Protein AF-A0A6J7ZYB9-F1 (afdb_monomer_lite)

Sequence (281 aa):
MIRFAPNVYISSYLNTTTRLTHDVLNRMKTILEGGYQRELSYVHNDGSFSAFENNDKSGTTWLTAFVIISFSQAASFTYIDIKVITKAVQWIIKQQKTSGAFNEPGIVLHKEMQGGSLSSKRSLTAFVLIALLEARDNKQVSTEVAVYFNVNNDLRQPAFALTTTVLNDSTKGFRLRVCFRLINTMYISWLRGGQSTMGILEISLPSGMEADLESIDTTNTGGQYKKVEKAFRNEAVTFYQSKALANATIIEVCGPNNCEEVKVKTVILKYEKRKWFLNYL

Organism: Mytilus coruscus (NCBI:txid42192)

Foldseek 3Di:
DVQAQVLLVVCVVCVVVVNDDPVNLVVSQVSNVVVQVVQVVQAEPQLAGDPPYVVWVDHFLLVLLVCLLRLLSCLQRYADDVVSNVSSLVVQVVQQDPVRFGDTPTDDDPLVVCVQCSVDSVSSSVSSVVSVVSNVVSLAWEKEKEKEFDDPDDDPDDQKDKDWDFDDQDLWFTKIKIDIGGDPCVPCVVLVVQAFRFMKIKIFAGHQKAWDPVPKPCVPVPQQFPDWDQDDVRRMIITTGGGHDPDMIIITMGGNPGGGGYHHDDYHYDYDYDDDPPPDD

Secondary structure (DSSP, 8-state):
-TTTHHHHHHHHHHHHTT---HHHHHHHHHHHHHHHHHHGGGB-TTS-B-TTGGGSSS--HHHHHHHHHHHHHHTTTS---HHHHHHHHHHHHHTB-TTSPBP--S--S-GGGGGGGGG-HHHHHHHHHHHHHHHHHTTB--EEEEEEE--SS--SS-SEEEEEEEEEEETTEEEEEEEEEE--TTT-GGGTTT-----EEEEEPPTT-EEESTT---GGGTT-EEEEEEETTTTEEEEEESS---S-EEEEEE-TTS----B---EEEEEEEPPP-----

Radius of gyration: 22.94 Å; chains: 1; bounding box: 60×41×72 Å

pLDDT: mean 72.11, std 18.36, range [31.09, 96.44]

Structure (mmCIF, N/CA/C/O backbone):
data_AF-A0A6J7ZYB9-F1
#
_entry.id   AF-A0A6J7ZYB9-F1
#
loop_
_atom_site.group_PDB
_atom_site.id
_atom_site.type_symbol
_atom_site.label_atom_id
_atom_site.label_alt_id
_atom_site.label_comp_id
_atom_site.label_asym_id
_atom_site.label_entity_id
_atom_site.label_seq_id
_atom_site.pdbx_PDB_ins_code
_atom_site.Cartn_x
_atom_site.Cartn_y
_atom_site.Cartn_z
_atom_site.occupancy
_atom_site.B_iso_or_equiv
_atom_site.auth_seq_id
_atom_site.auth_comp_id
_atom_site.auth_asym_id
_atom_site.auth_atom_id
_atom_site.pdbx_PDB_model_num
ATOM 1 N N . MET A 1 1 ? 6.753 -11.691 -3.640 1.00 89.25 1 MET A N 1
ATOM 2 C CA . MET A 1 1 ? 5.347 -11.521 -4.072 1.00 89.25 1 MET A CA 1
ATOM 3 C C . MET A 1 1 ? 4.430 -12.748 -3.950 1.00 89.25 1 MET A C 1
ATOM 5 O O . MET A 1 1 ? 3.275 -12.564 -3.578 1.00 89.25 1 MET A O 1
ATOM 9 N N . ILE A 1 2 ? 4.879 -13.987 -4.229 1.00 88.88 2 ILE A N 1
ATOM 10 C CA . ILE A 1 2 ? 4.021 -15.208 -4.240 1.00 88.88 2 ILE A CA 1
ATOM 11 C C . ILE A 1 2 ? 3.223 -15.412 -2.942 1.00 88.88 2 ILE A C 1
ATOM 13 O O . ILE A 1 2 ? 2.102 -15.902 -2.977 1.00 88.88 2 ILE A O 1
ATOM 17 N N . ARG A 1 3 ? 3.787 -15.038 -1.790 1.00 89.56 3 ARG A N 1
ATOM 18 C CA . ARG A 1 3 ? 3.122 -15.165 -0.483 1.00 89.56 3 ARG A CA 1
ATOM 19 C C . ARG A 1 3 ? 2.434 -13.883 -0.014 1.00 89.56 3 ARG A C 1
ATOM 21 O O . ARG A 1 3 ? 1.725 -13.922 0.979 1.00 89.56 3 ARG A O 1
ATOM 28 N N . PHE A 1 4 ? 2.653 -12.760 -0.689 1.00 94.62 4 PHE A N 1
ATOM 29 C CA . PHE A 1 4 ? 2.081 -11.474 -0.300 1.00 94.62 4 PHE A CA 1
ATOM 30 C C . PHE A 1 4 ? 0.774 -11.219 -1.052 1.00 94.62 4 PHE A C 1
ATOM 32 O O . PHE A 1 4 ? -0.289 -11.165 -0.439 1.00 94.62 4 PHE A O 1
ATOM 39 N N . ALA A 1 5 ? 0.833 -11.163 -2.386 1.00 94.94 5 ALA A N 1
ATOM 40 C CA . ALA A 1 5 ? -0.305 -10.770 -3.213 1.00 94.94 5 ALA A CA 1
ATOM 41 C C . ALA A 1 5 ? -1.549 -11.660 -3.013 1.00 94.94 5 ALA A C 1
ATOM 43 O O . ALA A 1 5 ? -2.624 -11.101 -2.801 1.00 94.94 5 ALA A O 1
ATOM 44 N N . PRO A 1 6 ? -1.462 -13.009 -2.972 1.00 95.50 6 PRO A N 1
ATOM 45 C CA . PRO A 1 6 ? -2.649 -13.834 -2.736 1.00 95.50 6 PRO A CA 1
ATOM 46 C C . PRO A 1 6 ? -3.347 -13.531 -1.408 1.00 95.50 6 PRO A C 1
ATOM 48 O O . PRO A 1 6 ? -4.572 -13.531 -1.358 1.00 95.50 6 PRO A O 1
ATOM 51 N N . ASN A 1 7 ? -2.593 -13.215 -0.350 1.00 95.38 7 ASN A N 1
ATOM 52 C CA . ASN A 1 7 ? -3.177 -12.865 0.944 1.00 95.38 7 ASN A CA 1
ATOM 53 C C . ASN A 1 7 ? -3.940 -11.534 0.886 1.00 95.38 7 ASN A C 1
ATOM 55 O O . ASN A 1 7 ? -4.990 -11.419 1.509 1.00 95.38 7 ASN A O 1
ATOM 59 N N . VAL A 1 8 ? -3.483 -10.561 0.091 1.00 94.06 8 VAL A N 1
ATOM 60 C CA . VAL A 1 8 ? -4.225 -9.310 -0.152 1.00 94.06 8 VAL A CA 1
ATOM 61 C C . VAL A 1 8 ? -5.570 -9.604 -0.822 1.00 94.06 8 VAL A C 1
ATOM 63 O O . VAL A 1 8 ? -6.615 -9.168 -0.338 1.00 94.06 8 VAL A O 1
ATOM 66 N N . TYR A 1 9 ? -5.569 -10.404 -1.891 1.00 93.81 9 TYR A N 1
ATOM 67 C CA . TYR A 1 9 ? -6.797 -10.750 -2.613 1.00 93.81 9 TYR A CA 1
ATOM 68 C C . TYR A 1 9 ? -7.756 -11.608 -1.778 1.00 93.81 9 TYR A C 1
ATOM 70 O O . TYR A 1 9 ? -8.967 -11.407 -1.848 1.00 93.81 9 TYR A O 1
ATOM 78 N N . ILE A 1 10 ? -7.240 -12.516 -0.942 1.00 94.62 10 ILE A N 1
ATOM 79 C CA . ILE A 1 10 ? -8.056 -13.280 0.013 1.00 94.62 10 ILE A CA 1
ATOM 80 C C . ILE A 1 10 ? -8.714 -12.336 1.025 1.00 94.62 10 ILE A C 1
ATOM 82 O O . ILE A 1 10 ? -9.916 -12.458 1.261 1.00 94.62 10 ILE A O 1
ATOM 86 N N . SER A 1 11 ? -7.974 -11.371 1.584 1.00 90.62 11 SER A N 1
ATOM 87 C CA . SER A 1 11 ? -8.549 -10.352 2.477 1.00 90.62 11 SER A CA 1
ATOM 88 C C . SER A 1 11 ? -9.658 -9.561 1.787 1.00 90.62 11 SER A C 1
ATOM 90 O O . SER A 1 11 ? -10.736 -9.402 2.355 1.00 90.62 11 SER A O 1
ATOM 92 N N . SER A 1 12 ? -9.436 -9.135 0.541 1.00 89.88 12 SER A N 1
ATOM 93 C CA . SER A 1 12 ? -10.441 -8.423 -0.258 1.00 89.88 12 SER A CA 1
ATOM 94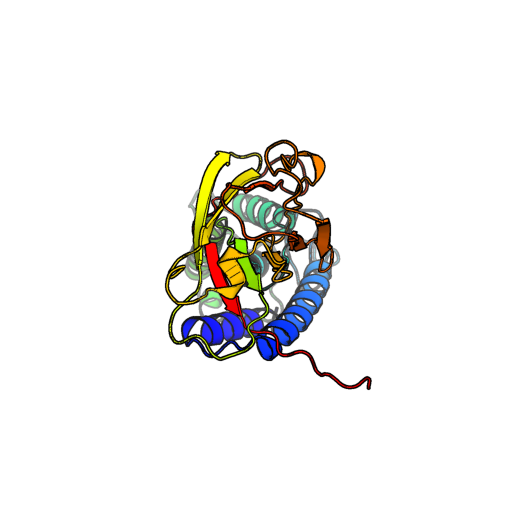 C C . SER A 1 12 ? -11.693 -9.264 -0.516 1.00 89.88 12 SER A C 1
ATOM 96 O O . SER A 1 12 ? -12.816 -8.807 -0.294 1.00 89.88 12 SER A O 1
ATOM 98 N N . TYR A 1 13 ? -11.526 -10.535 -0.883 1.00 94.00 13 TYR A N 1
ATOM 99 C CA . TYR A 1 13 ? -12.640 -11.461 -1.076 1.00 94.00 13 TYR A CA 1
ATOM 100 C C . TYR A 1 13 ? -13.444 -11.693 0.214 1.00 94.00 13 TYR A C 1
ATOM 102 O O . TYR A 1 13 ? -14.674 -11.642 0.212 1.00 94.00 13 TYR A O 1
ATOM 110 N N . LEU A 1 14 ? -12.773 -11.914 1.347 1.00 91.50 14 LEU A N 1
ATOM 111 C CA . LEU A 1 14 ? -13.452 -12.093 2.633 1.00 91.50 14 LEU A CA 1
ATOM 112 C C . LEU A 1 14 ? -14.173 -10.819 3.079 1.00 91.50 14 LEU A C 1
ATOM 114 O O . LEU A 1 14 ? -15.267 -10.903 3.638 1.00 91.50 14 LEU A O 1
ATOM 118 N N . ASN A 1 15 ? -13.587 -9.651 2.812 1.00 86.25 15 ASN A N 1
ATOM 119 C CA . ASN A 1 15 ? -14.198 -8.366 3.127 1.00 86.25 15 ASN A CA 1
ATOM 120 C C . ASN A 1 15 ? -15.474 -8.143 2.301 1.00 86.25 15 ASN A C 1
ATOM 122 O O . ASN A 1 15 ? -16.546 -7.910 2.851 1.00 86.25 15 ASN A O 1
ATOM 126 N N . THR A 1 16 ? -15.377 -8.303 0.979 1.00 86.25 16 THR A N 1
ATOM 127 C CA . THR A 1 16 ? -16.501 -8.114 0.042 1.00 86.25 16 THR A CA 1
ATOM 128 C C . THR A 1 16 ? -17.635 -9.112 0.262 1.00 86.25 16 THR A C 1
ATOM 130 O O . THR A 1 16 ? -18.801 -8.761 0.115 1.00 86.25 16 THR A O 1
ATOM 133 N N . THR A 1 17 ? -17.320 -10.340 0.680 1.00 90.44 17 THR A N 1
ATOM 134 C CA . THR A 1 17 ? -18.325 -11.356 1.029 1.00 90.44 17 THR A CA 1
ATOM 135 C C . THR A 1 17 ? -18.843 -11.244 2.464 1.00 90.44 17 THR A C 1
ATOM 137 O O . THR A 1 17 ? -19.618 -12.099 2.891 1.00 90.44 17 THR A O 1
ATOM 140 N N . THR A 1 18 ? -18.458 -10.208 3.222 1.00 85.31 18 THR A N 1
ATOM 141 C CA . THR A 1 18 ? -18.847 -9.980 4.631 1.00 85.31 18 THR A CA 1
ATOM 142 C C . THR A 1 18 ? -18.467 -11.123 5.585 1.00 85.31 18 THR A C 1
ATOM 144 O O . THR A 1 18 ? -19.088 -11.327 6.624 1.00 85.31 18 THR A O 1
ATOM 147 N N . ARG A 1 19 ? -17.422 -11.886 5.242 1.00 85.50 19 ARG A N 1
ATOM 148 C CA . ARG A 1 19 ? -16.903 -13.026 6.025 1.00 85.50 19 ARG A CA 1
ATOM 149 C C . ARG A 1 19 ? -15.617 -12.701 6.786 1.00 85.50 19 ARG A C 1
ATOM 151 O O . ARG A 1 19 ? -15.058 -13.565 7.458 1.00 85.50 19 ARG A O 1
ATOM 158 N N . LEU A 1 20 ? -15.130 -11.468 6.679 1.00 84.44 20 LEU A N 1
ATOM 159 C CA . LEU A 1 20 ? -13.925 -11.006 7.355 1.00 84.44 20 LEU A CA 1
ATOM 160 C C . LEU A 1 20 ? -14.206 -10.705 8.835 1.00 84.44 20 LEU A C 1
ATOM 162 O O . LEU A 1 20 ? -14.539 -9.587 9.213 1.00 84.44 20 LEU A O 1
ATOM 166 N N . THR A 1 21 ? -14.077 -11.728 9.679 1.00 82.88 21 THR A N 1
ATOM 167 C CA . THR A 1 21 ? -14.152 -11.577 11.144 1.00 82.88 21 THR A CA 1
ATOM 168 C C . THR A 1 21 ? -12.928 -10.843 11.704 1.00 82.88 21 THR A C 1
ATOM 170 O O . THR A 1 21 ? -11.856 -10.877 11.094 1.00 82.88 21 THR A O 1
ATOM 173 N N . HIS A 1 22 ? -13.055 -10.255 12.896 1.00 80.25 22 HIS A N 1
ATOM 174 C CA . HIS A 1 22 ? -11.971 -9.514 13.551 1.00 80.25 22 HIS A CA 1
ATOM 175 C C . HIS A 1 22 ? -10.710 -10.368 13.787 1.00 80.25 22 HIS A C 1
ATOM 177 O O . HIS A 1 22 ? -9.596 -9.906 13.532 1.00 80.25 22 HIS A O 1
ATOM 183 N N . ASP A 1 23 ? -10.861 -11.620 14.224 1.00 83.56 23 ASP A N 1
ATOM 184 C CA . ASP A 1 23 ? -9.721 -12.512 14.482 1.00 83.56 23 ASP A CA 1
ATOM 185 C C . ASP A 1 23 ? -8.955 -12.842 13.196 1.00 83.56 23 ASP A C 1
ATOM 187 O O . ASP A 1 23 ? -7.722 -12.811 13.157 1.00 83.56 23 ASP A O 1
ATOM 191 N N . VAL A 1 24 ? -9.693 -13.103 12.112 1.00 86.06 24 VAL A N 1
ATOM 192 C CA . VAL A 1 24 ? -9.105 -13.340 10.788 1.00 86.06 24 VAL A CA 1
ATOM 193 C C . VAL A 1 24 ? -8.412 -12.080 10.281 1.00 86.06 24 VAL A C 1
ATOM 195 O O . VAL A 1 24 ? -7.282 -12.177 9.813 1.00 86.06 24 VAL A O 1
ATOM 198 N N . LEU A 1 25 ? -9.025 -10.901 10.423 1.00 81.56 25 LEU A N 1
ATOM 199 C CA . LEU A 1 25 ? -8.409 -9.633 10.029 1.00 81.56 25 LEU A CA 1
ATOM 200 C C . LEU A 1 25 ? -7.094 -9.384 10.776 1.00 81.56 25 LEU A C 1
ATOM 202 O O . LEU A 1 25 ? -6.093 -9.068 10.140 1.00 81.56 25 LEU A O 1
ATOM 206 N N . ASN A 1 26 ? -7.060 -9.583 12.095 1.00 81.94 26 ASN A N 1
ATOM 207 C CA . ASN A 1 26 ? -5.838 -9.419 12.888 1.00 81.94 26 ASN A CA 1
ATOM 208 C C . ASN A 1 26 ? -4.728 -10.371 12.432 1.00 81.94 26 ASN A C 1
ATOM 210 O O . ASN A 1 26 ? -3.579 -9.962 12.271 1.00 81.94 26 ASN A O 1
ATOM 214 N N . ARG A 1 27 ? -5.068 -11.635 12.163 1.00 89.06 27 ARG A N 1
ATOM 215 C CA . ARG A 1 27 ? -4.101 -12.606 11.642 1.00 89.06 27 ARG A CA 1
ATOM 216 C C . ARG A 1 27 ? -3.600 -12.220 10.249 1.00 89.06 27 ARG A C 1
ATOM 218 O O . ARG A 1 27 ? -2.403 -12.330 9.983 1.00 89.06 27 ARG A O 1
ATOM 225 N N . MET A 1 28 ? -4.495 -11.764 9.371 1.00 88.00 28 MET A N 1
ATOM 226 C CA . MET A 1 28 ? -4.134 -11.303 8.028 1.00 88.00 28 MET A CA 1
ATOM 227 C C . MET A 1 28 ? -3.235 -10.069 8.092 1.00 88.00 28 MET A C 1
ATOM 229 O O . MET A 1 28 ? -2.247 -10.032 7.367 1.00 88.00 28 MET A O 1
ATOM 233 N N . LYS A 1 29 ? -3.498 -9.121 9.001 1.00 86.38 29 LYS A N 1
ATOM 234 C CA . LYS A 1 29 ? -2.620 -7.969 9.261 1.00 86.38 29 LYS A CA 1
ATOM 235 C C . LYS A 1 29 ? -1.195 -8.410 9.566 1.00 86.38 29 LYS A C 1
ATOM 237 O O . LYS A 1 29 ? -0.284 -8.019 8.852 1.00 86.38 29 LYS A O 1
ATOM 242 N N . THR A 1 30 ? -0.995 -9.310 10.530 1.00 88.69 30 THR A N 1
ATOM 243 C CA . THR A 1 30 ? 0.353 -9.799 10.875 1.00 88.69 30 THR A CA 1
ATOM 244 C C . THR A 1 30 ? 1.065 -10.467 9.692 1.00 88.69 30 THR A C 1
ATOM 246 O O . THR A 1 30 ? 2.263 -10.266 9.488 1.00 88.69 30 THR A O 1
ATOM 249 N N . ILE A 1 31 ? 0.340 -11.253 8.888 1.00 93.38 31 ILE A N 1
ATOM 250 C CA . ILE A 1 31 ? 0.899 -11.903 7.692 1.00 93.38 31 ILE A CA 1
ATOM 251 C C . ILE A 1 31 ? 1.289 -10.863 6.636 1.00 93.38 31 ILE A C 1
ATOM 253 O O . ILE A 1 31 ? 2.364 -10.964 6.041 1.00 93.38 31 ILE A O 1
ATOM 257 N N . LEU A 1 32 ? 0.425 -9.875 6.399 1.00 92.88 32 LEU A N 1
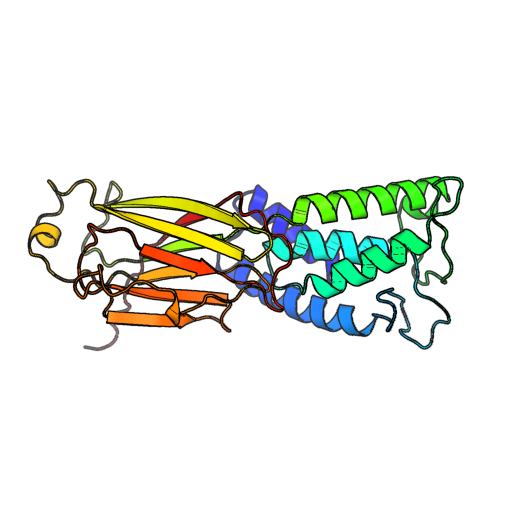ATOM 258 C CA . LEU A 1 32 ? 0.653 -8.818 5.422 1.00 92.88 32 LEU A CA 1
ATOM 259 C C . LEU A 1 32 ? 1.783 -7.880 5.858 1.00 92.88 32 LEU A C 1
ATOM 261 O O . LEU A 1 32 ? 2.629 -7.574 5.028 1.00 92.88 32 LEU A O 1
ATOM 265 N N . GLU A 1 33 ? 1.874 -7.505 7.135 1.00 90.12 33 GLU A N 1
ATOM 266 C CA . GLU A 1 33 ? 2.993 -6.728 7.688 1.00 90.12 33 GLU A CA 1
ATOM 267 C C . GLU A 1 33 ? 4.333 -7.438 7.456 1.00 90.12 33 GLU A C 1
ATOM 269 O O . GLU A 1 33 ? 5.262 -6.858 6.892 1.00 90.12 33 GLU A O 1
ATOM 274 N N . GLY A 1 34 ? 4.432 -8.717 7.837 1.00 92.56 34 GLY A N 1
ATOM 275 C CA . GLY A 1 34 ? 5.658 -9.495 7.644 1.00 92.56 34 GLY A CA 1
ATOM 276 C C . GLY A 1 34 ? 6.006 -9.686 6.166 1.00 92.56 34 GLY A C 1
ATOM 277 O O . GLY A 1 34 ? 7.174 -9.628 5.781 1.00 92.56 34 GLY A O 1
ATOM 278 N N . GLY A 1 35 ? 4.991 -9.880 5.320 1.00 95.19 35 GLY A N 1
ATOM 279 C CA . GLY A 1 35 ? 5.164 -9.947 3.875 1.00 95.19 35 GLY A CA 1
ATOM 280 C C . GLY A 1 35 ? 5.652 -8.623 3.287 1.00 95.19 35 GLY A C 1
ATOM 281 O O . GLY A 1 35 ? 6.614 -8.636 2.532 1.00 95.19 35 GLY A O 1
ATOM 282 N N . TYR A 1 36 ? 5.061 -7.495 3.681 1.00 95.06 36 TYR A N 1
ATOM 283 C CA . TYR A 1 36 ? 5.468 -6.157 3.253 1.00 95.06 36 TYR A CA 1
ATOM 284 C C . TYR A 1 36 ? 6.935 -5.887 3.599 1.00 95.06 36 TYR A C 1
ATOM 286 O O . TYR A 1 36 ? 7.717 -5.571 2.707 1.00 95.06 36 TYR A O 1
ATOM 294 N N . GLN A 1 37 ? 7.339 -6.117 4.853 1.00 93.88 37 GLN A N 1
ATOM 295 C CA . GLN A 1 37 ? 8.732 -5.941 5.283 1.00 93.88 37 GLN A CA 1
ATOM 296 C C . GLN A 1 37 ? 9.706 -6.817 4.488 1.00 93.88 37 GLN A C 1
ATOM 298 O O . GLN A 1 37 ? 10.795 -6.376 4.132 1.00 93.88 37 GLN A O 1
ATOM 303 N N . ARG A 1 38 ? 9.307 -8.050 4.162 1.00 94.19 38 ARG A N 1
ATOM 304 C CA . ARG A 1 38 ? 10.112 -8.928 3.313 1.00 94.19 38 ARG A CA 1
ATOM 305 C C . ARG A 1 38 ? 10.194 -8.425 1.875 1.00 94.19 38 ARG A C 1
ATOM 307 O O . ARG A 1 38 ? 11.263 -8.490 1.288 1.00 94.19 38 ARG A O 1
ATOM 314 N N . GLU A 1 39 ? 9.094 -7.949 1.295 1.00 94.75 39 GLU A N 1
ATOM 315 C CA . GLU A 1 39 ? 9.116 -7.398 -0.064 1.00 94.75 39 GLU A CA 1
ATOM 316 C C . GLU A 1 39 ? 10.006 -6.146 -0.152 1.00 94.75 39 GLU A C 1
ATOM 318 O O . GLU A 1 39 ? 10.667 -5.951 -1.167 1.00 94.75 39 GLU A O 1
ATOM 323 N N . LEU A 1 40 ? 10.093 -5.343 0.916 1.00 94.06 40 LEU A N 1
ATOM 324 C CA . LEU A 1 40 ? 10.986 -4.182 0.976 1.00 94.06 40 LEU A CA 1
ATOM 325 C C . LEU A 1 40 ? 12.475 -4.535 0.892 1.00 94.06 40 LEU A C 1
ATOM 327 O O . LEU A 1 40 ? 13.250 -3.656 0.533 1.00 94.06 40 LEU A O 1
ATOM 331 N N . SER A 1 41 ? 12.902 -5.774 1.165 1.00 93.00 41 SER A N 1
ATOM 332 C CA . SER A 1 41 ? 14.311 -6.138 0.946 1.00 93.00 41 SER A CA 1
ATOM 333 C C . SER A 1 41 ? 14.667 -6.127 -0.546 1.00 93.00 41 SER A C 1
ATOM 335 O O . SER A 1 41 ? 15.789 -5.814 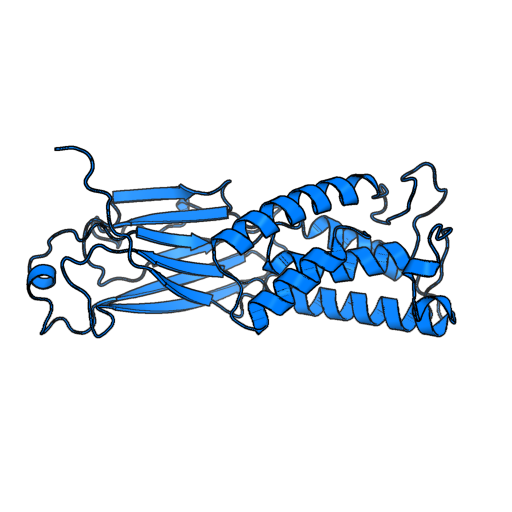-0.908 1.00 93.00 41 SER A O 1
ATOM 337 N N . TYR A 1 42 ? 13.686 -6.360 -1.423 1.00 92.88 42 TYR A N 1
ATOM 338 C CA . TYR A 1 42 ? 13.853 -6.453 -2.876 1.00 92.88 42 TYR A CA 1
ATOM 339 C C . TYR A 1 42 ? 13.866 -5.105 -3.615 1.00 92.88 42 TYR A C 1
ATOM 341 O O . TYR A 1 42 ? 13.928 -5.082 -4.852 1.00 92.88 42 TYR A O 1
ATOM 349 N N . VAL A 1 43 ? 13.780 -3.990 -2.880 1.00 94.12 43 VAL A N 1
ATOM 350 C CA . VAL A 1 43 ? 13.737 -2.638 -3.445 1.00 94.12 43 VAL A CA 1
ATOM 351 C C . VAL A 1 43 ? 15.140 -2.099 -3.729 1.00 94.12 43 VAL A C 1
ATOM 353 O O . VAL A 1 43 ? 16.074 -2.258 -2.947 1.00 94.12 43 VAL A O 1
ATOM 356 N N . HIS A 1 44 ? 15.277 -1.414 -4.854 1.00 94.38 44 HIS A N 1
ATOM 357 C CA . HIS A 1 44 ? 16.468 -0.671 -5.244 1.00 94.38 44 HIS A CA 1
ATOM 358 C C . HIS A 1 44 ? 16.432 0.754 -4.693 1.00 94.38 44 HIS A C 1
ATOM 360 O O . HIS A 1 44 ? 15.373 1.311 -4.394 1.00 94.38 44 HIS A O 1
ATOM 366 N N . ASN A 1 45 ? 17.593 1.409 -4.662 1.00 91.69 45 ASN A N 1
ATOM 367 C CA . ASN A 1 45 ? 17.697 2.817 -4.256 1.00 91.69 45 ASN A CA 1
ATOM 368 C C . ASN A 1 45 ? 16.865 3.765 -5.143 1.00 91.69 45 ASN A C 1
ATOM 370 O O . ASN A 1 45 ? 16.419 4.818 -4.682 1.00 91.69 45 ASN A O 1
ATOM 374 N N . ASP A 1 46 ? 16.646 3.393 -6.407 1.00 92.19 46 ASP A N 1
ATOM 375 C CA . ASP A 1 46 ? 15.841 4.144 -7.373 1.00 92.19 46 ASP A CA 1
ATOM 376 C C . ASP A 1 46 ? 14.325 3.880 -7.260 1.00 92.19 46 ASP A C 1
ATOM 378 O O . ASP A 1 46 ? 13.546 4.508 -7.980 1.00 92.19 46 ASP A O 1
ATOM 382 N N . GLY A 1 47 ? 13.907 3.001 -6.339 1.00 93.31 47 GLY A N 1
ATOM 383 C CA . GLY A 1 47 ? 12.514 2.628 -6.083 1.00 93.31 47 GLY A CA 1
ATOM 384 C C . GLY A 1 47 ? 12.001 1.439 -6.896 1.00 93.31 47 GLY A C 1
ATOM 385 O O . GLY A 1 47 ? 10.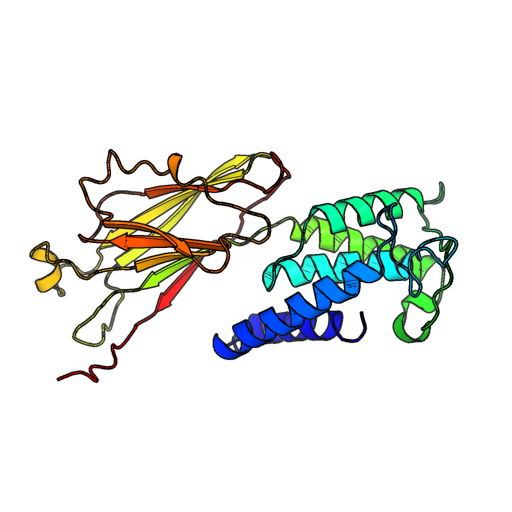847 1.049 -6.723 1.00 93.31 47 GLY A O 1
ATOM 386 N N . SER A 1 48 ? 12.816 0.867 -7.782 1.00 95.88 48 SER A N 1
ATOM 387 C CA . SER A 1 48 ? 12.446 -0.314 -8.565 1.00 95.88 48 SER A CA 1
ATOM 388 C C . SER A 1 48 ? 12.581 -1.613 -7.770 1.00 95.88 48 SER A C 1
ATOM 390 O O . SER A 1 48 ? 13.262 -1.657 -6.751 1.00 95.88 48 SER A O 1
ATOM 392 N N . PHE A 1 49 ? 11.922 -2.683 -8.218 1.00 95.12 49 PHE A N 1
ATOM 393 C CA . PHE A 1 49 ? 11.986 -3.995 -7.568 1.00 95.12 49 PHE A CA 1
ATOM 394 C C . PHE A 1 49 ? 12.592 -5.051 -8.495 1.00 95.12 49 PHE A C 1
ATOM 396 O O . PHE A 1 49 ? 12.284 -5.122 -9.692 1.00 95.12 49 PHE A O 1
ATOM 403 N N . SER A 1 50 ? 13.419 -5.924 -7.924 1.00 93.19 50 SER A N 1
ATOM 404 C CA . SER A 1 50 ? 14.028 -7.071 -8.614 1.00 93.19 50 SER A CA 1
ATOM 405 C C . SER A 1 50 ? 14.171 -8.264 -7.676 1.00 93.19 50 SER A C 1
ATOM 407 O O . SER A 1 50 ? 14.088 -8.106 -6.464 1.00 93.19 50 SER A O 1
ATOM 409 N N . ALA A 1 51 ? 14.444 -9.449 -8.211 1.00 86.38 51 ALA A N 1
ATOM 410 C CA . ALA A 1 51 ? 14.566 -10.644 -7.386 1.00 86.38 51 ALA A CA 1
ATOM 411 C C . ALA A 1 51 ? 15.859 -10.706 -6.551 1.00 86.38 51 ALA A C 1
ATOM 413 O O . ALA A 1 51 ? 15.845 -11.355 -5.505 1.00 86.38 51 ALA A O 1
ATOM 414 N N . PHE A 1 52 ? 16.942 -10.043 -6.977 1.00 83.38 52 PHE A N 1
ATOM 415 C CA . PHE A 1 52 ? 18.228 -10.060 -6.269 1.00 83.38 52 PHE A CA 1
ATOM 416 C C . PHE A 1 52 ? 18.722 -8.674 -5.839 1.00 83.38 52 PHE A C 1
ATOM 418 O O . PHE A 1 52 ? 19.926 -8.469 -5.680 1.00 83.38 52 PHE A O 1
ATOM 425 N N . GLU A 1 53 ? 17.804 -7.739 -5.587 1.00 81.12 53 GLU A N 1
ATOM 426 C CA . GLU A 1 53 ? 18.140 -6.412 -5.045 1.00 81.12 53 GLU A CA 1
ATOM 427 C C . GLU A 1 53 ? 19.180 -5.693 -5.933 1.00 81.12 53 GLU A C 1
ATOM 429 O O . GLU A 1 53 ? 19.171 -5.836 -7.155 1.00 81.12 53 GLU A O 1
ATOM 434 N N . ASN A 1 54 ? 20.125 -4.966 -5.331 1.00 77.62 54 ASN A N 1
ATOM 435 C CA . ASN A 1 54 ? 21.203 -4.268 -6.038 1.00 77.62 54 ASN A CA 1
ATOM 436 C C . ASN A 1 54 ? 22.249 -5.202 -6.695 1.00 77.62 54 ASN A C 1
ATOM 438 O O . ASN A 1 54 ? 23.189 -4.699 -7.312 1.00 77.62 54 ASN A O 1
ATOM 442 N N . ASN A 1 55 ? 22.133 -6.535 -6.572 1.00 77.88 55 ASN A N 1
ATOM 443 C CA . ASN A 1 55 ? 22.961 -7.448 -7.372 1.00 77.88 55 ASN A CA 1
ATOM 444 C C . ASN A 1 55 ? 22.481 -7.503 -8.829 1.00 77.88 55 ASN A C 1
ATOM 446 O O . ASN A 1 55 ? 23.278 -7.770 -9.733 1.00 77.88 55 ASN A O 1
ATOM 450 N N . ASP A 1 56 ? 21.196 -7.225 -9.070 1.00 80.00 56 ASP A N 1
ATOM 451 C CA . ASP A 1 56 ? 20.675 -7.042 -10.417 1.00 80.00 56 ASP A CA 1
ATOM 452 C C . ASP A 1 56 ? 21.061 -5.647 -10.933 1.00 80.00 56 ASP A C 1
ATOM 454 O O . ASP A 1 56 ? 20.937 -4.641 -10.240 1.00 80.00 56 ASP A O 1
ATOM 458 N N . LYS A 1 57 ? 21.502 -5.560 -12.195 1.00 83.56 57 LYS A N 1
ATOM 459 C CA . LYS A 1 57 ? 21.903 -4.279 -12.817 1.00 83.56 57 LYS A CA 1
ATOM 460 C C . LYS A 1 57 ? 20.756 -3.263 -12.918 1.00 83.56 57 LYS A C 1
ATOM 462 O O . LYS A 1 57 ? 21.010 -2.081 -13.133 1.00 83.56 57 LYS A O 1
ATOM 467 N N . SER A 1 58 ? 19.509 -3.730 -12.871 1.00 89.81 58 SER A N 1
ATOM 468 C CA . SER A 1 58 ? 18.306 -2.907 -12.969 1.00 89.81 58 SER A CA 1
ATOM 469 C C . SER A 1 58 ? 17.099 -3.654 -12.405 1.00 89.81 58 SER A C 1
ATOM 471 O O . SER A 1 58 ? 17.012 -4.878 -12.531 1.00 89.81 58 SER A O 1
ATOM 473 N N . GLY A 1 59 ? 16.144 -2.909 -11.847 1.00 92.88 59 GLY A N 1
ATOM 474 C CA . GLY A 1 59 ? 14.822 -3.420 -11.516 1.00 92.88 59 GLY A CA 1
ATOM 475 C C . GLY A 1 59 ? 14.045 -3.933 -12.726 1.00 92.88 59 GLY A C 1
ATOM 476 O O . GLY A 1 59 ? 14.333 -3.606 -13.878 1.00 92.88 59 GLY A O 1
ATOM 477 N N . THR A 1 60 ? 13.009 -4.725 -12.459 1.00 94.38 60 THR A N 1
ATOM 478 C CA . THR A 1 60 ? 12.097 -5.205 -13.505 1.00 94.38 60 THR A CA 1
ATOM 479 C C . THR A 1 60 ? 10.814 -4.388 -13.507 1.00 94.38 60 THR A C 1
ATOM 481 O O . THR A 1 60 ? 10.206 -4.141 -12.461 1.00 94.38 60 THR A O 1
ATOM 484 N N . THR A 1 61 ? 10.375 -3.964 -14.685 1.00 95.00 61 THR A N 1
ATOM 485 C CA . THR A 1 61 ? 9.142 -3.198 -14.870 1.00 95.00 61 THR A CA 1
ATOM 486 C C . THR A 1 61 ? 7.927 -4.014 -14.480 1.00 95.00 61 THR A C 1
ATOM 488 O O . THR A 1 61 ? 7.065 -3.509 -13.763 1.00 95.00 61 THR A O 1
ATOM 491 N N . TRP A 1 62 ? 7.890 -5.289 -14.856 1.00 95.00 62 TRP A N 1
ATOM 492 C CA . TRP A 1 62 ? 6.815 -6.187 -14.473 1.00 95.00 62 TRP A CA 1
ATOM 493 C C . TRP A 1 62 ? 6.698 -6.360 -12.951 1.00 95.00 62 TRP A C 1
ATOM 495 O O . TRP A 1 62 ? 5.603 -6.187 -12.414 1.00 95.00 62 TRP A O 1
ATOM 505 N N . LEU A 1 63 ? 7.794 -6.662 -12.236 1.00 94.75 63 LEU A N 1
ATOM 506 C CA . LEU A 1 63 ? 7.722 -6.864 -10.782 1.00 94.75 63 LEU A CA 1
ATOM 507 C C . LEU A 1 63 ? 7.387 -5.561 -10.070 1.00 94.75 63 LEU A C 1
ATOM 509 O O . LEU A 1 63 ? 6.549 -5.565 -9.177 1.00 94.75 63 LEU A O 1
ATOM 513 N N . THR A 1 64 ? 7.992 -4.449 -10.491 1.00 96.44 64 THR A N 1
ATOM 514 C CA . THR A 1 64 ? 7.705 -3.132 -9.911 1.00 96.44 64 THR A CA 1
ATOM 515 C C . THR A 1 64 ? 6.223 -2.784 -10.086 1.00 96.44 64 THR A C 1
ATOM 517 O O . THR A 1 64 ? 5.582 -2.350 -9.133 1.00 96.44 64 THR A O 1
ATOM 520 N N . ALA A 1 65 ? 5.631 -3.057 -11.256 1.00 95.75 65 ALA A N 1
ATOM 521 C CA . ALA A 1 65 ? 4.198 -2.858 -11.482 1.00 95.75 65 ALA A CA 1
ATOM 522 C C . ALA A 1 65 ? 3.345 -3.788 -10.610 1.00 95.75 65 ALA A C 1
ATOM 524 O O . ALA A 1 65 ? 2.332 -3.367 -10.052 1.00 95.75 65 ALA A O 1
ATOM 525 N N . PHE A 1 66 ? 3.771 -5.044 -10.451 1.00 95.50 66 PHE A N 1
ATOM 526 C CA . PHE A 1 66 ? 3.071 -6.012 -9.615 1.00 95.50 66 PHE A CA 1
ATOM 527 C C . PHE A 1 66 ? 3.119 -5.648 -8.124 1.00 95.50 66 PHE A C 1
ATOM 529 O O . PHE A 1 66 ? 2.140 -5.853 -7.404 1.00 95.50 66 PHE A O 1
ATOM 536 N N . VAL A 1 67 ? 4.230 -5.075 -7.663 1.00 95.88 67 VAL A N 1
ATOM 537 C CA . VAL A 1 67 ? 4.364 -4.522 -6.313 1.00 95.88 67 VAL A CA 1
ATOM 538 C C . VAL A 1 67 ? 3.437 -3.326 -6.142 1.00 95.88 67 VAL A C 1
ATOM 540 O O . VAL A 1 67 ? 2.658 -3.334 -5.196 1.00 95.88 67 VAL A O 1
ATOM 543 N N . ILE A 1 68 ? 3.438 -2.363 -7.072 1.00 94.94 68 ILE A N 1
ATOM 544 C CA . ILE A 1 68 ? 2.562 -1.179 -7.016 1.00 94.94 68 ILE A CA 1
ATOM 545 C C . ILE A 1 68 ? 1.100 -1.589 -6.839 1.00 94.94 68 ILE A C 1
ATOM 547 O O . ILE A 1 68 ? 0.487 -1.207 -5.848 1.00 94.94 68 ILE A O 1
ATOM 551 N N . ILE A 1 69 ? 0.557 -2.417 -7.739 1.00 94.50 69 ILE A N 1
ATOM 552 C CA . ILE A 1 69 ? -0.859 -2.809 -7.667 1.00 94.50 69 ILE A CA 1
ATOM 553 C C . ILE A 1 69 ? -1.184 -3.550 -6.364 1.00 94.50 69 ILE A C 1
ATOM 555 O O . ILE A 1 69 ? -2.204 -3.289 -5.729 1.00 94.50 69 ILE A O 1
ATOM 559 N N . SER A 1 70 ? -0.296 -4.445 -5.928 1.00 95.31 70 SER A N 1
ATOM 560 C CA . SER A 1 70 ? -0.534 -5.268 -4.742 1.00 95.31 70 SER A CA 1
ATOM 561 C C . SER A 1 70 ? -0.421 -4.460 -3.451 1.00 95.31 70 SER A C 1
ATOM 563 O O . SER A 1 70 ? -1.206 -4.671 -2.534 1.00 95.31 70 SER A O 1
ATOM 565 N N . PHE A 1 71 ? 0.542 -3.540 -3.367 1.00 94.12 71 PHE A N 1
ATOM 566 C CA . PHE A 1 71 ? 0.735 -2.657 -2.215 1.00 94.12 71 PHE A CA 1
ATOM 567 C C . PHE A 1 71 ? -0.400 -1.642 -2.115 1.00 94.12 71 PHE A C 1
ATOM 569 O O . PHE A 1 71 ? -0.930 -1.432 -1.027 1.00 94.12 71 PHE A O 1
ATOM 576 N N . SER A 1 72 ? -0.830 -1.080 -3.245 1.00 90.00 72 SER A N 1
ATOM 577 C CA . SER A 1 72 ? -1.985 -0.186 -3.296 1.00 90.00 72 SER A CA 1
ATOM 578 C C . SER A 1 72 ? -3.260 -0.852 -2.774 1.00 90.00 72 SER A C 1
ATOM 580 O O . SER A 1 72 ? -3.959 -0.248 -1.970 1.00 90.00 72 SER A O 1
ATOM 582 N N . GLN A 1 73 ? -3.527 -2.110 -3.133 1.00 90.19 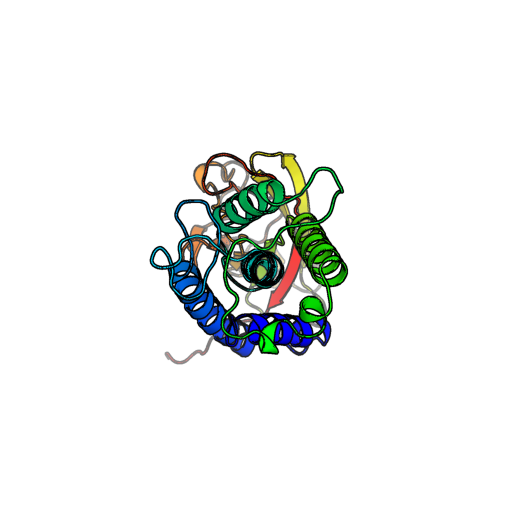73 GLN A N 1
ATOM 583 C CA . GLN A 1 73 ? -4.680 -2.844 -2.590 1.00 90.19 73 GLN A CA 1
ATOM 584 C C . GLN A 1 73 ? -4.478 -3.298 -1.134 1.00 90.19 73 GLN A C 1
ATOM 586 O O . GLN A 1 73 ? -5.431 -3.369 -0.357 1.00 90.19 73 GLN A O 1
ATOM 591 N N . ALA A 1 74 ? -3.241 -3.605 -0.733 1.00 90.62 74 ALA A N 1
ATOM 592 C CA . ALA A 1 74 ? -2.927 -4.007 0.638 1.00 90.62 74 ALA A CA 1
ATOM 593 C C . ALA A 1 74 ? -3.145 -2.879 1.656 1.00 90.62 74 ALA A C 1
ATOM 595 O O . ALA A 1 74 ? -3.433 -3.172 2.818 1.00 90.62 74 ALA A O 1
ATOM 596 N N . ALA A 1 75 ? -3.055 -1.617 1.222 1.00 83.25 75 ALA A N 1
ATOM 597 C CA . ALA A 1 75 ? -3.236 -0.438 2.067 1.00 83.25 75 ALA A CA 1
ATOM 598 C C . ALA A 1 75 ? -4.617 -0.375 2.753 1.00 83.25 75 ALA A C 1
ATOM 600 O O . ALA A 1 75 ? -4.759 0.280 3.782 1.00 83.25 75 ALA A O 1
ATOM 601 N N . SER A 1 76 ? -5.631 -1.085 2.238 1.00 81.12 76 SER A N 1
ATOM 602 C CA . SER A 1 76 ? -6.938 -1.215 2.905 1.00 81.12 76 SER A CA 1
ATOM 603 C C . SER A 1 76 ? -6.933 -2.153 4.119 1.00 81.12 76 SER A C 1
ATOM 605 O O . SER A 1 76 ? -7.885 -2.149 4.896 1.00 81.12 76 SER A O 1
ATOM 607 N N . PHE A 1 77 ? -5.901 -2.987 4.281 1.00 82.25 77 PHE A N 1
ATOM 608 C CA . PHE A 1 77 ? -5.851 -4.028 5.313 1.00 82.25 77 PHE A CA 1
ATOM 609 C C . PHE A 1 77 ? -4.669 -3.882 6.266 1.00 82.25 77 PHE A C 1
ATOM 611 O O . PHE A 1 77 ? -4.803 -4.250 7.429 1.00 82.25 77 PHE A O 1
ATOM 618 N N . THR A 1 78 ? -3.530 -3.376 5.793 1.00 82.56 78 THR A N 1
ATOM 619 C CA . THR A 1 78 ? -2.285 -3.247 6.561 1.00 82.56 78 THR A CA 1
ATOM 620 C C . THR A 1 78 ? -1.602 -1.914 6.283 1.00 82.56 78 THR A C 1
ATOM 622 O O . THR A 1 78 ? -1.879 -1.271 5.270 1.00 82.56 78 THR A O 1
ATOM 625 N N . TYR A 1 79 ? -0.651 -1.539 7.142 1.00 79.06 79 TYR A N 1
ATOM 626 C CA . TYR A 1 79 ? 0.221 -0.406 6.873 1.00 79.06 79 TYR A CA 1
ATOM 627 C C . TYR A 1 79 ? 1.105 -0.641 5.638 1.00 79.06 79 TYR A C 1
ATOM 629 O O . TYR A 1 79 ? 1.790 -1.661 5.547 1.00 79.06 79 TYR A O 1
ATOM 637 N N . ILE A 1 80 ? 1.125 0.334 4.729 1.00 80.69 80 ILE A N 1
ATOM 638 C CA . ILE A 1 80 ? 2.012 0.458 3.570 1.00 80.69 80 ILE A CA 1
ATOM 639 C C . ILE A 1 80 ? 2.509 1.910 3.504 1.00 80.69 80 ILE A C 1
ATOM 641 O O . ILE A 1 80 ? 1.709 2.847 3.541 1.00 80.69 80 ILE A O 1
ATOM 645 N N . ASP A 1 81 ? 3.825 2.111 3.385 1.00 78.19 81 ASP A N 1
ATOM 646 C CA . ASP A 1 81 ? 4.392 3.453 3.220 1.00 78.19 81 ASP A CA 1
ATOM 647 C C . ASP A 1 81 ? 4.146 3.948 1.789 1.00 78.19 81 ASP A C 1
ATOM 649 O O . ASP A 1 81 ? 4.674 3.399 0.816 1.00 78.19 81 ASP A O 1
ATOM 653 N N . ILE A 1 82 ? 3.368 5.025 1.664 1.00 78.00 82 ILE A N 1
ATOM 654 C CA . ILE A 1 82 ? 3.039 5.640 0.377 1.00 78.00 82 ILE A CA 1
ATOM 655 C C . ILE A 1 82 ? 4.289 6.057 -0.405 1.00 78.00 82 ILE A C 1
ATOM 657 O O . ILE A 1 82 ? 4.305 5.960 -1.631 1.00 78.00 82 ILE A O 1
ATOM 661 N N . LYS A 1 83 ? 5.384 6.422 0.276 1.00 79.69 83 LYS A N 1
ATOM 662 C CA . LYS A 1 83 ? 6.641 6.802 -0.381 1.00 79.69 83 LYS A CA 1
ATOM 663 C C . LYS A 1 83 ? 7.244 5.663 -1.191 1.00 79.69 83 LYS A C 1
ATOM 665 O O . LYS A 1 83 ? 7.878 5.922 -2.215 1.00 79.69 83 LYS A O 1
ATOM 670 N N . VAL A 1 84 ? 7.059 4.418 -0.751 1.00 87.31 84 VAL A N 1
ATOM 671 C CA . VAL A 1 84 ? 7.543 3.235 -1.474 1.00 87.31 84 VAL A CA 1
ATOM 672 C C . VAL A 1 84 ? 6.799 3.108 -2.801 1.00 87.31 84 VAL A C 1
ATOM 674 O O . VAL A 1 84 ? 7.433 2.971 -3.847 1.00 87.31 84 VAL A O 1
ATOM 677 N N . ILE A 1 85 ? 5.469 3.251 -2.780 1.00 87.38 85 ILE A N 1
ATOM 678 C CA . ILE A 1 85 ? 4.640 3.235 -3.992 1.00 87.38 85 ILE A CA 1
ATOM 679 C C . ILE A 1 85 ? 4.995 4.424 -4.895 1.00 87.38 85 ILE A C 1
ATOM 681 O O . ILE A 1 85 ? 5.233 4.236 -6.086 1.00 87.38 85 ILE A O 1
ATOM 685 N N . THR A 1 86 ? 5.092 5.638 -4.346 1.00 82.94 86 THR A N 1
ATOM 686 C CA . THR A 1 86 ? 5.399 6.856 -5.112 1.00 82.94 86 THR A CA 1
ATOM 687 C C . THR A 1 86 ? 6.755 6.760 -5.814 1.00 82.94 86 THR A C 1
ATOM 689 O O . THR A 1 86 ? 6.845 7.067 -7.004 1.00 82.94 86 THR A O 1
ATOM 692 N N . LYS A 1 87 ? 7.804 6.275 -5.134 1.00 87.00 87 LYS A N 1
ATOM 693 C CA . LYS A 1 87 ? 9.120 6.051 -5.757 1.00 87.00 87 LYS A CA 1
ATOM 694 C C . LYS A 1 87 ? 9.061 4.994 -6.864 1.00 87.00 87 LYS A C 1
ATOM 696 O O . LYS A 1 87 ? 9.595 5.226 -7.947 1.00 87.00 87 LYS A O 1
ATOM 701 N N . ALA A 1 88 ? 8.369 3.879 -6.631 1.00 94.38 88 ALA A N 1
ATOM 702 C CA . ALA A 1 88 ? 8.191 2.832 -7.635 1.00 94.38 88 ALA A CA 1
ATOM 703 C C . ALA A 1 88 ? 7.449 3.346 -8.884 1.00 94.38 88 ALA A C 1
ATOM 705 O O . ALA A 1 88 ? 7.863 3.082 -10.014 1.00 94.38 88 ALA A O 1
ATOM 706 N N . VAL A 1 89 ? 6.394 4.148 -8.699 1.00 90.75 89 VAL A N 1
ATOM 707 C CA . VAL A 1 89 ? 5.654 4.805 -9.790 1.00 90.75 89 VAL A CA 1
ATOM 708 C C . VAL A 1 89 ? 6.556 5.773 -10.560 1.00 90.75 89 VAL A C 1
ATOM 710 O O . VAL A 1 89 ? 6.598 5.723 -11.790 1.00 90.75 89 VAL A O 1
ATOM 713 N N . GLN A 1 90 ? 7.314 6.624 -9.859 1.00 88.81 90 GLN A N 1
ATOM 714 C CA . GLN A 1 90 ? 8.262 7.553 -10.484 1.00 88.81 90 GLN A CA 1
ATOM 715 C C . GLN A 1 90 ? 9.308 6.822 -11.329 1.00 88.81 90 GLN A C 1
ATOM 717 O O . GLN A 1 90 ? 9.681 7.305 -12.400 1.00 88.81 90 GLN A O 1
ATOM 722 N N . TRP A 1 91 ? 9.773 5.660 -10.873 1.00 95.44 91 TRP A N 1
ATOM 723 C CA . TRP A 1 91 ? 10.681 4.828 -11.647 1.00 95.44 91 TRP A CA 1
ATOM 724 C C . TRP A 1 91 ? 10.004 4.215 -12.880 1.00 95.44 91 TRP A C 1
ATOM 726 O O . TRP A 1 91 ? 10.558 4.305 -13.974 1.00 95.44 91 TRP A O 1
ATOM 736 N N . ILE A 1 92 ? 8.791 3.659 -12.747 1.00 94.31 92 ILE A N 1
ATOM 737 C CA . ILE A 1 92 ? 8.050 3.066 -13.875 1.00 94.31 92 ILE A CA 1
ATOM 738 C C . ILE A 1 92 ? 7.787 4.078 -14.985 1.00 94.31 92 ILE A C 1
ATOM 740 O O . ILE A 1 92 ? 7.939 3.738 -16.157 1.00 94.31 92 ILE A O 1
ATOM 744 N N . ILE A 1 93 ? 7.415 5.315 -14.647 1.00 90.38 93 ILE A N 1
ATOM 745 C CA . ILE A 1 93 ? 7.130 6.358 -15.646 1.00 90.38 93 ILE A CA 1
ATOM 746 C C . ILE A 1 93 ? 8.357 6.608 -16.536 1.00 90.38 93 ILE A C 1
ATOM 748 O O . ILE A 1 93 ? 8.216 6.788 -17.743 1.00 90.38 93 ILE A O 1
ATOM 752 N N . LYS A 1 94 ? 9.573 6.521 -15.979 1.00 92.50 94 LYS A N 1
ATOM 753 C CA . LYS A 1 94 ? 10.825 6.650 -16.746 1.00 92.50 94 LYS A CA 1
ATOM 754 C C . LYS A 1 94 ? 11.063 5.490 -17.719 1.00 92.50 94 LYS A C 1
ATOM 756 O O . LYS A 1 94 ? 11.858 5.636 -18.641 1.00 92.50 94 LYS A O 1
ATOM 761 N N . GLN A 1 95 ? 10.380 4.358 -17.542 1.00 93.31 95 GLN A N 1
ATOM 762 C CA . GLN A 1 95 ? 10.453 3.208 -18.450 1.00 93.31 95 GLN A CA 1
ATOM 763 C C . GLN A 1 95 ? 9.512 3.338 -19.657 1.00 93.31 95 GLN A C 1
ATOM 765 O O . GLN A 1 95 ? 9.541 2.485 -20.553 1.00 93.31 95 GLN A O 1
ATOM 770 N N . GLN A 1 96 ? 8.673 4.379 -19.705 1.00 92.12 96 GLN A N 1
ATOM 771 C CA . GLN A 1 96 ? 7.792 4.641 -20.837 1.00 92.12 96 GLN A CA 1
ATOM 772 C C . GLN A 1 96 ? 8.583 5.191 -22.032 1.00 92.12 96 GLN A C 1
ATOM 774 O O . GLN A 1 96 ? 9.342 6.151 -21.923 1.00 92.12 96 GLN A O 1
ATOM 779 N N . LYS A 1 97 ? 8.392 4.590 -23.207 1.00 89.94 97 LYS A N 1
ATOM 780 C CA . LYS A 1 97 ? 8.986 5.047 -24.472 1.00 89.94 97 LYS A CA 1
ATOM 781 C C . LYS A 1 97 ? 8.131 6.140 -25.107 1.00 89.94 97 LYS A C 1
ATOM 783 O O . LYS A 1 97 ? 6.940 6.238 -24.834 1.00 89.94 97 LYS A O 1
ATOM 788 N N . THR A 1 98 ? 8.690 6.855 -26.082 1.00 90.25 98 THR A N 1
ATOM 789 C CA . THR A 1 98 ? 7.960 7.836 -26.914 1.00 90.25 98 THR A CA 1
ATOM 790 C C . THR A 1 98 ? 6.724 7.249 -27.603 1.00 90.25 98 THR A C 1
ATOM 792 O O . THR A 1 98 ? 5.729 7.937 -27.785 1.00 90.25 98 THR A O 1
ATOM 795 N N . SER A 1 99 ? 6.750 5.953 -27.928 1.00 87.94 99 SER A N 1
ATOM 796 C CA . SER A 1 99 ? 5.595 5.208 -28.458 1.00 87.94 99 SER A CA 1
ATOM 797 C C . SER A 1 99 ? 4.451 4.973 -27.454 1.00 87.94 99 SER A C 1
ATOM 799 O O . SER A 1 99 ? 3.439 4.388 -27.819 1.00 87.94 99 SER A O 1
ATOM 801 N N . GLY A 1 100 ? 4.636 5.314 -26.176 1.00 87.12 100 GLY A N 1
ATOM 802 C CA . GLY A 1 100 ? 3.708 5.023 -25.078 1.00 87.12 100 GLY A CA 1
ATOM 803 C C . GLY A 1 100 ? 3.878 3.642 -24.431 1.00 87.12 100 GLY A C 1
ATOM 804 O O . GLY A 1 100 ? 3.412 3.444 -23.312 1.00 87.12 100 GLY A O 1
ATOM 805 N N . ALA A 1 101 ? 4.568 2.701 -25.087 1.00 89.12 101 ALA A N 1
ATOM 806 C CA . ALA A 1 101 ? 4.864 1.378 -24.534 1.00 89.12 101 ALA A CA 1
ATOM 807 C C . ALA A 1 101 ? 5.928 1.424 -23.423 1.00 89.12 101 ALA A C 1
ATOM 809 O O . ALA A 1 101 ? 6.884 2.197 -23.509 1.00 89.12 101 ALA A O 1
ATOM 810 N N . PHE A 1 102 ? 5.814 0.534 -22.436 1.00 92.19 102 PHE A N 1
ATOM 811 C CA . PHE A 1 102 ? 6.814 0.384 -21.372 1.00 92.19 102 PHE A CA 1
ATOM 812 C C . PHE A 1 102 ? 7.922 -0.604 -21.768 1.00 92.19 102 PHE A C 1
ATOM 814 O O . PHE A 1 102 ? 7.677 -1.599 -22.458 1.00 92.19 102 PHE A O 1
ATOM 821 N N . ASN A 1 103 ? 9.162 -0.304 -21.372 1.00 92.44 103 ASN A N 1
ATOM 822 C CA . ASN A 1 103 ? 10.302 -1.209 -21.523 1.00 92.44 103 ASN A CA 1
ATOM 823 C C . ASN A 1 103 ? 10.403 -2.196 -20.351 1.00 92.44 103 ASN A C 1
ATOM 825 O O . ASN A 1 103 ? 9.800 -1.961 -19.318 1.00 92.44 103 ASN A O 1
ATOM 829 N N . GLU A 1 104 ? 11.194 -3.259 -20.506 1.00 91.62 104 GLU A N 1
ATOM 830 C CA . GLU A 1 104 ? 11.559 -4.188 -19.427 1.00 91.62 104 GLU A CA 1
ATOM 831 C C . GLU A 1 104 ? 13.096 -4.256 -19.374 1.00 91.62 104 GLU A C 1
ATOM 833 O O . GLU A 1 104 ? 13.690 -4.977 -20.179 1.00 91.62 104 GLU A O 1
ATOM 838 N N . PRO A 1 105 ? 13.759 -3.412 -18.557 1.00 90.06 105 PRO A N 1
ATOM 839 C CA . PRO A 1 105 ? 15.220 -3.322 -18.533 1.00 90.06 105 PRO A CA 1
ATOM 840 C C . PRO A 1 105 ? 15.881 -4.452 -17.728 1.00 90.06 105 PRO A C 1
ATOM 842 O O . PRO A 1 105 ? 17.028 -4.801 -18.007 1.00 90.06 105 PRO A O 1
ATOM 845 N N . GLY A 1 106 ? 15.174 -5.014 -16.744 1.00 87.69 106 GLY A N 1
ATOM 846 C CA . GLY A 1 106 ? 15.657 -6.098 -15.894 1.00 87.69 106 GLY A CA 1
ATOM 847 C C . GLY A 1 106 ? 15.318 -7.494 -16.425 1.00 87.69 106 GLY A C 1
ATOM 848 O O . GLY A 1 106 ? 14.639 -7.668 -17.438 1.00 87.69 106 GLY A O 1
ATOM 849 N N . ILE A 1 107 ? 15.777 -8.518 -15.702 1.00 84.19 107 ILE A N 1
ATOM 850 C CA . ILE A 1 107 ? 15.476 -9.923 -16.000 1.00 84.19 107 ILE A CA 1
ATOM 851 C C . ILE A 1 107 ? 14.445 -10.438 -14.999 1.00 84.19 107 ILE A C 1
ATOM 853 O O . ILE A 1 107 ? 14.688 -10.481 -13.797 1.00 84.19 107 ILE A O 1
ATOM 857 N N . VAL A 1 108 ? 13.296 -10.892 -15.499 1.00 82.69 108 VAL A N 1
ATOM 858 C CA . VAL A 1 108 ? 12.307 -11.584 -14.667 1.00 82.69 108 VAL A CA 1
ATOM 859 C C . VAL A 1 108 ? 12.712 -13.051 -14.520 1.00 82.69 108 VAL A C 1
ATOM 861 O O . VAL A 1 108 ? 12.742 -13.784 -15.511 1.00 82.69 108 VAL A O 1
ATOM 864 N N . LEU A 1 109 ? 13.009 -13.481 -13.289 1.00 79.00 109 LEU A N 1
ATOM 865 C CA . LEU A 1 109 ? 13.401 -14.865 -12.991 1.00 79.00 109 LEU A CA 1
ATOM 866 C C . LEU A 1 109 ? 12.226 -15.837 -13.141 1.00 79.00 109 LEU A C 1
ATOM 868 O O . LEU A 1 109 ? 12.247 -16.733 -13.982 1.00 79.00 109 LEU A O 1
ATOM 872 N N . HIS A 1 110 ? 11.171 -15.640 -12.349 1.00 80.81 110 HIS A N 1
ATOM 873 C CA . HIS A 1 110 ? 9.991 -16.503 -12.347 1.00 80.81 110 HIS A CA 1
ATOM 874 C C . HIS A 1 110 ? 8.954 -16.008 -13.358 1.00 80.81 110 HIS A C 1
ATOM 876 O O . HIS A 1 110 ? 7.923 -15.445 -12.994 1.00 80.81 110 HIS A O 1
ATOM 882 N N . LYS A 1 111 ? 9.231 -16.225 -14.649 1.00 83.69 111 LYS A N 1
ATOM 883 C CA . LYS A 1 111 ? 8.357 -15.805 -15.764 1.00 83.69 111 LYS A CA 1
ATOM 884 C C . LYS A 1 111 ? 6.934 -16.359 -15.677 1.00 83.69 111 LYS A C 1
ATOM 886 O O . LYS A 1 111 ? 5.994 -15.716 -16.128 1.00 83.69 111 LYS A O 1
ATOM 891 N N . GLU A 1 112 ? 6.765 -17.518 -15.050 1.00 83.88 112 GLU A N 1
ATOM 892 C CA . GLU A 1 112 ? 5.463 -18.141 -14.783 1.00 83.88 112 GLU A CA 1
ATOM 893 C C . GLU A 1 112 ? 4.532 -17.223 -13.980 1.00 83.88 112 GLU A C 1
ATOM 895 O O . GLU A 1 112 ? 3.326 -17.193 -14.220 1.00 83.88 112 GLU A O 1
ATOM 900 N N . MET A 1 113 ? 5.089 -16.403 -13.081 1.00 84.50 113 MET A N 1
ATOM 901 C CA . MET A 1 113 ? 4.306 -15.446 -12.299 1.00 84.50 113 MET A CA 1
ATOM 902 C C . MET A 1 113 ? 3.707 -14.325 -13.152 1.00 84.50 113 MET A C 1
ATOM 904 O O . MET A 1 113 ? 2.768 -13.666 -12.712 1.00 84.50 113 MET A O 1
ATOM 908 N N . GLN A 1 114 ? 4.231 -14.095 -14.359 1.00 82.12 114 GLN A N 1
ATOM 909 C CA . GLN A 1 114 ? 3.762 -13.023 -15.232 1.00 82.12 114 GLN A CA 1
ATOM 910 C C . GLN A 1 114 ? 2.408 -13.334 -15.873 1.00 82.12 114 GLN A C 1
ATOM 912 O O . GLN A 1 114 ? 1.748 -12.410 -16.359 1.00 82.12 114 GLN A O 1
ATOM 917 N N . GLY A 1 115 ? 1.979 -14.603 -15.875 1.00 85.25 115 GLY A N 1
ATOM 918 C CA . GLY A 1 115 ? 0.723 -15.031 -16.487 1.00 85.25 115 GLY A CA 1
ATOM 919 C C . GLY A 1 115 ? 0.556 -14.452 -17.898 1.00 85.25 115 GLY A C 1
ATOM 920 O O . GLY A 1 115 ? 1.473 -14.491 -18.717 1.00 85.25 115 GLY A O 1
ATOM 921 N N . GLY A 1 116 ? -0.594 -13.826 -18.166 1.00 76.69 116 GLY A N 1
ATOM 922 C CA . GLY A 1 116 ? -0.888 -13.202 -19.464 1.00 76.69 116 GLY A CA 1
ATOM 923 C C . GLY A 1 116 ? 0.032 -12.034 -19.860 1.00 76.69 116 GLY A C 1
ATOM 924 O O . GLY A 1 116 ? 0.123 -11.715 -21.049 1.00 76.69 116 GLY A O 1
ATOM 925 N N . SER A 1 117 ? 0.752 -11.427 -18.906 1.00 74.00 117 SER A N 1
ATOM 926 C CA . SER A 1 117 ? 1.692 -10.318 -19.145 1.00 74.00 117 SER A CA 1
ATOM 927 C C . SER A 1 117 ? 2.960 -10.763 -19.888 1.00 74.00 117 SER A C 1
ATOM 929 O O . SER A 1 117 ? 3.558 -9.971 -20.614 1.00 74.00 117 SER A O 1
ATOM 931 N N . LEU A 1 118 ? 3.312 -12.054 -19.806 1.00 76.25 118 LEU A N 1
ATOM 932 C CA . LEU A 1 118 ? 4.443 -12.648 -20.532 1.00 76.25 118 LEU A CA 1
ATOM 933 C C . LEU A 1 118 ? 4.263 -12.598 -22.061 1.00 76.25 118 LEU A C 1
ATOM 935 O O . LEU A 1 118 ? 5.236 -12.633 -22.810 1.00 76.25 118 LEU A O 1
ATOM 939 N N . SER A 1 119 ? 3.014 -12.525 -22.528 1.00 66.81 119 SER A N 1
ATOM 940 C CA . SER A 1 119 ? 2.654 -12.825 -23.918 1.00 66.81 119 SER A CA 1
ATOM 941 C C . SER A 1 119 ? 3.150 -11.790 -24.934 1.00 66.81 119 SER A C 1
ATOM 943 O O . SER A 1 119 ? 3.315 -12.121 -26.106 1.00 66.81 119 SER A O 1
ATOM 945 N N . SER A 1 120 ? 3.355 -10.525 -24.538 1.00 79.25 120 SER A N 1
ATOM 946 C CA . SER A 1 120 ? 3.861 -9.479 -25.441 1.00 79.25 120 SER A CA 1
ATOM 947 C C . SER A 1 120 ? 4.233 -8.176 -24.719 1.00 79.25 120 SER A C 1
ATOM 949 O O . SER A 1 120 ? 3.764 -7.897 -23.617 1.00 79.25 120 SER A O 1
ATOM 951 N N . LYS A 1 121 ? 4.960 -7.283 -25.412 1.00 83.62 121 LYS A N 1
ATOM 952 C CA . LYS A 1 121 ? 5.181 -5.885 -24.975 1.00 83.62 121 LYS A CA 1
ATOM 953 C C . LYS A 1 121 ? 3.872 -5.116 -24.735 1.00 83.62 121 LYS A C 1
ATOM 955 O O . LYS A 1 121 ? 3.819 -4.237 -23.875 1.00 83.62 121 LYS A O 1
ATOM 960 N N . ARG A 1 122 ? 2.813 -5.439 -25.491 1.00 88.44 122 ARG A N 1
ATOM 961 C CA . ARG A 1 122 ? 1.477 -4.846 -25.306 1.00 88.44 122 ARG A CA 1
ATOM 962 C C . ARG A 1 122 ? 0.854 -5.310 -23.991 1.00 88.44 122 ARG A C 1
ATOM 964 O O . ARG A 1 122 ? 0.315 -4.484 -23.266 1.00 88.44 122 ARG A O 1
ATOM 971 N N . SER A 1 123 ? 0.992 -6.593 -23.661 1.00 90.75 123 SER A N 1
ATOM 972 C CA . SER A 1 123 ? 0.497 -7.179 -22.411 1.00 90.75 123 SER A CA 1
ATOM 973 C C . SER A 1 123 ? 1.193 -6.576 -21.189 1.00 90.75 123 SER A C 1
ATOM 975 O O . SER A 1 123 ? 0.518 -6.222 -20.226 1.00 90.75 123 SER A O 1
ATOM 977 N N . LEU A 1 124 ? 2.515 -6.365 -21.258 1.00 91.75 124 LEU A N 1
ATOM 978 C CA . LEU A 1 124 ? 3.251 -5.638 -20.218 1.00 91.75 124 LEU A CA 1
ATOM 979 C C . LEU A 1 124 ? 2.735 -4.204 -20.064 1.00 91.75 124 LEU A C 1
ATOM 981 O O . LEU A 1 124 ? 2.445 -3.770 -18.956 1.00 91.75 124 LEU A O 1
ATOM 985 N N . THR A 1 125 ? 2.577 -3.482 -21.176 1.00 92.38 125 THR A N 1
ATOM 986 C CA . THR A 1 125 ? 2.095 -2.092 -21.164 1.00 92.38 125 THR A CA 1
ATOM 987 C C . THR A 1 125 ? 0.694 -1.997 -20.551 1.00 92.38 125 THR A C 1
ATOM 989 O O . THR A 1 125 ? 0.462 -1.155 -19.690 1.00 92.38 125 THR A O 1
ATOM 992 N N . ALA A 1 126 ? -0.223 -2.890 -20.935 1.00 93.12 126 ALA A N 1
ATOM 993 C CA . ALA A 1 126 ? -1.562 -2.964 -20.354 1.00 93.12 126 ALA A CA 1
ATOM 994 C C . ALA A 1 126 ? -1.517 -3.265 -18.848 1.00 93.12 126 ALA A C 1
ATOM 996 O O . ALA A 1 126 ? -2.205 -2.610 -18.073 1.00 93.12 126 ALA A O 1
ATOM 997 N N . PHE A 1 127 ? -0.669 -4.205 -18.422 1.00 94.50 127 PHE A N 1
ATOM 998 C CA . PHE A 1 127 ? -0.503 -4.541 -17.009 1.00 94.50 127 PHE A CA 1
ATOM 999 C C . PHE A 1 127 ? 0.029 -3.362 -16.183 1.00 94.50 127 PHE A C 1
ATOM 1001 O O . PHE A 1 127 ? -0.518 -3.059 -15.125 1.00 94.50 127 PHE A O 1
ATOM 1008 N N . VAL A 1 128 ? 1.045 -2.655 -16.689 1.00 94.12 128 VAL A N 1
ATOM 1009 C CA . VAL A 1 128 ? 1.577 -1.442 -16.051 1.00 94.12 128 VAL A CA 1
ATOM 1010 C C . VAL A 1 128 ? 0.489 -0.374 -15.932 1.00 94.12 128 VAL A C 1
ATOM 1012 O O . VAL A 1 128 ? 0.338 0.221 -14.870 1.00 94.12 128 VAL A O 1
ATOM 1015 N N . LEU A 1 129 ? -0.310 -0.156 -16.980 1.00 92.50 129 LEU A N 1
ATOM 1016 C CA . LEU A 1 129 ? -1.412 0.808 -16.935 1.00 92.50 129 LEU A CA 1
ATOM 1017 C C . LEU A 1 129 ? -2.464 0.442 -15.884 1.00 92.50 129 LEU A C 1
ATOM 1019 O O . LEU A 1 129 ? -2.886 1.322 -15.139 1.00 92.50 129 LEU A O 1
ATOM 1023 N N . ILE A 1 130 ? -2.851 -0.833 -15.784 1.00 92.38 130 ILE A N 1
ATOM 1024 C CA . ILE A 1 130 ? -3.776 -1.302 -14.740 1.00 92.38 130 ILE A CA 1
ATOM 1025 C C . ILE A 1 130 ? -3.190 -1.018 -13.353 1.00 92.38 130 ILE A C 1
ATOM 1027 O O . ILE A 1 130 ? -3.883 -0.463 -12.507 1.00 92.38 130 ILE A O 1
ATOM 1031 N N . ALA A 1 131 ? -1.908 -1.322 -13.132 1.00 92.56 131 ALA A N 1
ATOM 1032 C CA . ALA A 1 131 ? -1.252 -1.059 -11.854 1.00 92.56 131 ALA A CA 1
ATOM 1033 C C . ALA A 1 131 ? -1.233 0.435 -11.490 1.00 92.56 131 ALA A C 1
ATOM 1035 O O . ALA A 1 131 ? -1.498 0.794 -10.345 1.00 92.56 131 ALA A O 1
ATOM 1036 N N . LEU A 1 132 ? -0.956 1.310 -12.461 1.00 87.31 132 LEU A N 1
ATOM 1037 C CA . LEU A 1 132 ? -0.955 2.761 -12.254 1.00 87.31 132 LEU A CA 1
ATOM 1038 C C . LEU A 1 132 ? -2.361 3.318 -11.984 1.00 87.31 132 LEU A C 1
ATOM 1040 O O . LEU A 1 132 ? -2.508 4.220 -11.159 1.00 87.31 132 LEU A O 1
ATOM 1044 N N . LEU A 1 133 ? -3.388 2.794 -12.659 1.00 87.75 133 LEU A N 1
ATOM 1045 C CA . LEU A 1 133 ? -4.783 3.176 -12.422 1.00 87.75 133 LEU A CA 1
ATOM 1046 C C . LEU A 1 133 ? -5.248 2.747 -11.029 1.00 87.75 133 LEU A C 1
ATOM 1048 O O . LEU A 1 133 ? -5.781 3.564 -10.284 1.00 87.75 133 LEU A O 1
ATOM 1052 N N . GLU A 1 134 ? -4.952 1.511 -10.639 1.00 84.56 134 GLU A N 1
ATOM 1053 C CA . GLU A 1 134 ? -5.295 0.992 -9.316 1.00 84.56 134 GLU A CA 1
ATOM 1054 C C . GLU A 1 134 ? -4.592 1.781 -8.199 1.00 84.56 134 GLU A C 1
ATOM 1056 O O . GLU A 1 134 ? -5.192 2.105 -7.175 1.00 84.56 134 GLU A O 1
ATOM 1061 N N . ALA A 1 135 ? -3.324 2.151 -8.401 1.00 81.00 135 ALA A N 1
ATOM 1062 C CA . ALA A 1 135 ? -2.585 2.979 -7.452 1.00 81.00 135 ALA A CA 1
ATOM 1063 C C . ALA A 1 135 ? -3.134 4.407 -7.350 1.00 81.00 135 ALA A C 1
ATOM 1065 O O . ALA A 1 135 ? -3.098 5.005 -6.276 1.00 81.00 135 ALA A O 1
ATOM 1066 N N . ARG A 1 136 ? -3.660 4.959 -8.451 1.00 74.00 136 ARG A N 1
ATOM 1067 C CA . ARG A 1 136 ? -4.337 6.260 -8.449 1.00 74.00 136 ARG A CA 1
ATOM 1068 C C . ARG A 1 136 ? -5.625 6.211 -7.632 1.00 74.00 136 ARG A C 1
ATOM 1070 O O . ARG A 1 136 ? -5.866 7.129 -6.848 1.00 74.00 136 ARG A O 1
ATOM 1077 N N . ASP A 1 137 ? -6.432 5.171 -7.809 1.00 58.47 137 ASP A N 1
ATOM 1078 C CA . ASP A 1 137 ? -7.732 5.060 -7.146 1.00 58.47 137 ASP A CA 1
ATOM 1079 C C . ASP A 1 137 ? -7.589 4.721 -5.651 1.00 58.47 137 ASP A C 1
ATOM 1081 O O . ASP A 1 137 ? -8.336 5.266 -4.834 1.00 58.47 137 ASP A O 1
ATOM 1085 N N . ASN A 1 138 ? -6.553 3.958 -5.279 1.00 54.16 138 ASN A N 1
ATOM 1086 C CA . ASN A 1 138 ? -6.188 3.631 -3.893 1.00 54.16 138 ASN A CA 1
ATOM 1087 C C . ASN A 1 138 ? -5.371 4.715 -3.160 1.00 54.16 138 ASN A C 1
ATOM 1089 O O . ASN A 1 138 ? -4.957 4.505 -2.023 1.00 54.16 138 ASN A O 1
ATOM 1093 N N . LYS A 1 139 ? -5.215 5.924 -3.727 1.00 50.12 139 LYS A N 1
ATOM 1094 C CA . LYS A 1 139 ? -4.892 7.134 -2.930 1.00 50.12 139 LYS A CA 1
ATOM 1095 C C . LYS A 1 139 ? -6.035 7.547 -1.984 1.00 50.12 139 LYS A C 1
ATOM 1097 O O . LYS A 1 139 ? -5.975 8.583 -1.320 1.00 50.12 139 LYS A O 1
ATOM 1102 N N . GLN A 1 140 ? -7.121 6.781 -1.982 1.00 49.50 140 GLN A N 1
ATOM 1103 C CA . GLN A 1 140 ? -8.251 6.945 -1.093 1.00 49.50 140 GLN A CA 1
ATOM 1104 C C . GLN A 1 140 ? -8.034 6.125 0.162 1.00 49.50 140 GLN A C 1
ATOM 1106 O O . GLN A 1 140 ? -7.717 4.942 0.125 1.00 49.50 140 GLN A O 1
ATOM 1111 N N . VAL A 1 141 ? -8.225 6.783 1.287 1.00 52.94 141 VAL A N 1
ATOM 1112 C CA . VAL A 1 141 ? -7.803 6.272 2.573 1.00 52.94 141 VAL A CA 1
ATOM 1113 C C . VAL A 1 141 ? -9.035 6.209 3.468 1.00 52.94 141 VAL A C 1
ATOM 1115 O O . VAL A 1 141 ? -9.784 7.179 3.569 1.00 52.94 141 VAL A O 1
ATOM 1118 N N . SER A 1 142 ? -9.299 5.054 4.073 1.00 50.12 142 SER A N 1
ATOM 1119 C CA . SER A 1 142 ? -10.461 4.845 4.940 1.00 50.12 142 SER A CA 1
ATOM 1120 C C . SER A 1 142 ? -10.075 4.982 6.408 1.00 50.12 142 SER A C 1
ATOM 1122 O O . SER A 1 142 ? -9.169 4.292 6.870 1.00 50.12 142 SER A O 1
ATOM 1124 N N . THR A 1 143 ? -10.805 5.820 7.138 1.00 57.44 143 THR A N 1
ATOM 1125 C CA . THR A 1 143 ? -10.699 5.954 8.598 1.00 57.44 143 THR A CA 1
ATOM 1126 C C . THR A 1 143 ? -11.905 5.264 9.219 1.00 57.44 143 THR A C 1
ATOM 1128 O O . THR A 1 143 ? -13.045 5.561 8.853 1.00 57.44 143 THR A O 1
ATOM 1131 N N . GLU A 1 144 ? -11.684 4.343 10.150 1.00 61.72 144 GLU A N 1
ATOM 1132 C CA . GLU A 1 144 ? -12.773 3.681 10.874 1.00 61.72 144 GLU A CA 1
ATOM 1133 C C . GLU A 1 144 ? -13.063 4.430 12.177 1.00 61.72 144 GLU A C 1
ATOM 1135 O O . GLU A 1 144 ? -12.142 4.836 12.881 1.00 61.72 144 GLU A O 1
ATOM 1140 N N . VAL A 1 145 ? -14.345 4.624 12.499 1.00 64.69 145 VAL A N 1
ATOM 1141 C CA . VAL A 1 145 ? -14.772 5.223 13.767 1.00 64.69 145 VAL A CA 1
ATOM 1142 C C . VAL A 1 145 ? -15.710 4.257 14.478 1.00 64.69 145 VAL A C 1
ATOM 1144 O O . VAL A 1 145 ? -16.840 4.027 14.043 1.00 64.69 145 VAL A O 1
ATOM 1147 N N . ALA A 1 146 ? -15.242 3.701 15.590 1.00 65.25 146 ALA A N 1
ATOM 1148 C CA . ALA A 1 146 ? -15.956 2.729 16.402 1.00 65.25 146 ALA A CA 1
ATOM 1149 C C . ALA A 1 146 ? -16.298 3.311 17.779 1.00 65.25 146 ALA A C 1
ATOM 1151 O O . ALA A 1 146 ? -15.518 4.053 18.374 1.00 65.25 146 ALA A O 1
ATOM 1152 N N . VAL A 1 147 ? -17.473 2.966 18.309 1.00 65.25 147 VAL A N 1
ATOM 1153 C CA . VAL A 1 147 ? -17.864 3.328 19.681 1.00 65.25 147 VAL A CA 1
ATOM 1154 C C . VAL A 1 147 ? -18.247 2.084 20.460 1.00 65.25 147 VAL A C 1
ATOM 1156 O O . VAL A 1 147 ? -19.123 1.318 20.054 1.00 65.25 147 VAL A O 1
ATOM 1159 N N . TYR A 1 148 ? -17.643 1.950 21.634 1.00 65.81 148 TYR A N 1
ATOM 1160 C CA . TYR A 1 148 ? -17.906 0.906 22.610 1.00 65.81 148 TYR A CA 1
ATOM 1161 C C . TYR A 1 148 ? -18.520 1.523 23.860 1.00 65.81 148 TYR A C 1
ATOM 1163 O O . TYR A 1 148 ? -18.114 2.592 24.309 1.00 65.81 148 TYR A O 1
ATOM 1171 N N . PHE A 1 149 ? -19.507 0.859 24.445 1.00 61.50 149 PHE A N 1
ATOM 1172 C CA . PHE A 1 149 ? -20.205 1.354 25.626 1.00 61.50 149 PHE A CA 1
ATOM 1173 C C . PHE A 1 149 ? -20.828 0.195 26.396 1.00 61.50 149 PHE A C 1
ATOM 1175 O O . PHE A 1 149 ? -21.137 -0.859 25.834 1.00 61.50 149 PHE A O 1
ATOM 1182 N N . ASN A 1 150 ? -21.031 0.410 27.693 1.00 60.62 150 ASN A N 1
ATOM 1183 C CA . ASN A 1 150 ? -21.603 -0.601 28.567 1.00 60.62 150 ASN A CA 1
ATOM 1184 C C . ASN A 1 150 ? -23.131 -0.492 28.607 1.00 60.62 150 ASN A C 1
ATOM 1186 O O . ASN A 1 150 ? -23.692 0.592 28.785 1.00 60.62 150 ASN A O 1
ATOM 1190 N N . VAL A 1 151 ? -23.802 -1.638 28.485 1.00 56.00 151 VAL A N 1
ATOM 1191 C CA . VAL A 1 151 ? -25.255 -1.772 28.636 1.00 56.00 151 VAL A CA 1
ATOM 1192 C C . VAL A 1 151 ? -25.571 -2.910 29.595 1.00 56.00 151 VAL A C 1
ATOM 1194 O O . VAL A 1 151 ? -24.997 -3.991 29.479 1.00 56.00 151 VAL A O 1
ATOM 1197 N N . ASN A 1 152 ? -26.504 -2.678 30.522 1.00 54.38 152 ASN A N 1
ATOM 1198 C CA . ASN A 1 152 ? -26.969 -3.724 31.439 1.00 54.38 152 ASN A CA 1
ATOM 1199 C C . ASN A 1 152 ? -27.793 -4.799 30.720 1.00 54.38 152 ASN A C 1
ATOM 1201 O O . ASN A 1 152 ? -27.697 -5.969 31.065 1.00 54.38 152 ASN A O 1
ATOM 1205 N N . ASN A 1 153 ? -28.568 -4.411 29.704 1.00 58.31 153 ASN A N 1
ATOM 1206 C CA . ASN A 1 153 ? -29.444 -5.300 28.943 1.00 58.31 153 ASN A CA 1
ATOM 1207 C C . ASN A 1 153 ? -29.236 -5.116 27.438 1.00 58.31 153 ASN A C 1
ATOM 1209 O O . ASN A 1 153 ? -28.757 -4.072 26.992 1.00 58.31 153 ASN A O 1
ATOM 1213 N N . ASP A 1 154 ? -29.620 -6.124 26.655 1.00 56.81 154 ASP A N 1
ATOM 1214 C CA . ASP A 1 154 ? -29.606 -6.032 25.197 1.00 56.81 154 ASP A CA 1
ATOM 1215 C C . ASP A 1 154 ? -30.556 -4.939 24.705 1.00 56.81 154 ASP A C 1
ATOM 1217 O O . ASP A 1 154 ? -31.734 -4.883 25.066 1.00 56.81 154 ASP A O 1
ATOM 1221 N N . LEU A 1 155 ? -30.024 -4.054 23.866 1.00 55.47 155 LEU A N 1
ATOM 1222 C CA . LEU A 1 155 ? -30.788 -2.981 23.254 1.00 55.47 155 LEU A CA 1
ATOM 1223 C C . LEU A 1 155 ? -31.368 -3.466 21.925 1.00 55.47 155 LEU A C 1
ATOM 1225 O O . LEU A 1 155 ? -30.636 -3.915 21.047 1.00 55.47 155 LEU A O 1
ATOM 1229 N N . ARG A 1 156 ? -32.686 -3.325 21.748 1.00 54.62 156 ARG A N 1
ATOM 1230 C CA . ARG A 1 156 ? -33.358 -3.607 20.463 1.00 54.62 156 ARG A CA 1
ATOM 1231 C C . ARG A 1 156 ? -33.099 -2.534 19.400 1.00 54.62 156 ARG A C 1
ATOM 1233 O O . ARG A 1 156 ? -33.359 -2.768 18.227 1.00 54.62 156 ARG A O 1
ATOM 1240 N N . GLN A 1 157 ? -32.638 -1.354 19.811 1.00 56.75 157 GLN A N 1
ATOM 1241 C CA . GLN A 1 157 ? -32.325 -0.217 18.947 1.00 56.75 157 GLN A CA 1
ATOM 1242 C C . GLN A 1 157 ? -31.072 0.499 19.464 1.00 56.75 157 GLN A C 1
ATOM 1244 O O . GLN A 1 157 ? -30.842 0.500 20.677 1.00 56.75 157 GLN A O 1
ATOM 1249 N N . PRO A 1 158 ? -30.280 1.142 18.592 1.00 54.38 158 PRO A N 1
ATOM 1250 C CA . PRO A 1 158 ? -29.102 1.883 19.022 1.00 54.38 158 PRO A CA 1
ATOM 1251 C C . PRO A 1 158 ? -29.491 3.042 19.956 1.00 54.38 158 PRO A C 1
ATOM 1253 O O . PRO A 1 158 ? -30.450 3.775 19.709 1.00 54.38 158 PRO A O 1
ATOM 1256 N N . ALA A 1 159 ? -28.730 3.206 21.040 1.00 55.59 159 ALA A N 1
ATOM 1257 C CA . ALA A 1 159 ? -28.911 4.281 22.023 1.00 55.59 159 ALA A CA 1
ATOM 1258 C C . ALA A 1 159 ? -28.323 5.630 21.563 1.00 55.59 159 ALA A C 1
ATOM 1260 O O . ALA A 1 159 ? -28.438 6.643 22.253 1.00 55.59 159 ALA A O 1
ATOM 1261 N N . PHE A 1 160 ? -27.651 5.653 20.414 1.00 61.53 160 PHE A N 1
ATOM 1262 C CA . PHE A 1 160 ? -27.004 6.835 19.863 1.00 61.53 160 PHE A CA 1
ATOM 1263 C C . PHE A 1 160 ? -26.850 6.727 18.349 1.00 61.53 160 PHE A C 1
ATOM 1265 O O . PHE A 1 160 ? -26.840 5.631 17.793 1.00 61.53 160 PHE A O 1
ATOM 1272 N N . ALA A 1 161 ? -26.696 7.876 17.699 1.00 60.09 161 ALA A N 1
ATOM 1273 C CA . ALA A 1 161 ? -26.160 7.973 16.352 1.00 60.09 161 ALA A CA 1
ATOM 1274 C C . ALA A 1 161 ? -24.785 8.621 16.394 1.00 60.09 161 ALA A C 1
ATOM 1276 O O . ALA A 1 161 ? -24.559 9.588 17.129 1.00 60.09 161 ALA A O 1
ATOM 1277 N N . LEU A 1 162 ? -23.910 8.109 15.537 1.00 63.53 162 LEU A N 1
ATOM 1278 C CA . LEU A 1 162 ? -22.653 8.746 15.209 1.00 63.53 162 LEU A CA 1
ATOM 1279 C C . LEU A 1 162 ? -22.727 9.294 13.786 1.00 63.53 162 LEU A C 1
ATOM 1281 O O . LEU A 1 162 ? -23.169 8.603 12.869 1.00 63.53 162 LEU A O 1
ATOM 1285 N N . THR A 1 163 ? -22.302 10.538 13.605 1.00 63.72 163 THR A N 1
ATOM 1286 C CA . THR A 1 163 ? -22.157 11.147 12.282 1.00 63.72 163 THR A CA 1
ATOM 1287 C C . THR A 1 163 ? -20.748 11.678 12.147 1.00 63.72 163 THR A C 1
ATOM 1289 O O . THR A 1 163 ? -20.292 12.453 12.990 1.00 63.72 163 THR A O 1
ATOM 1292 N N . THR A 1 164 ? -20.070 11.284 11.081 1.00 64.62 164 THR A N 1
ATOM 1293 C CA . THR A 1 164 ? -18.729 11.754 10.762 1.00 64.62 164 THR A CA 1
ATOM 1294 C C . THR A 1 164 ? -18.765 12.633 9.526 1.00 64.62 164 THR A C 1
ATOM 1296 O O . THR A 1 164 ? -19.458 12.348 8.552 1.00 64.62 164 THR A O 1
ATOM 1299 N N . THR A 1 165 ? -18.028 13.734 9.575 1.00 65.25 165 THR A N 1
ATOM 1300 C CA . THR A 1 165 ? -17.889 14.660 8.451 1.00 65.25 165 THR A CA 1
ATOM 1301 C C . THR A 1 165 ? -16.431 15.045 8.299 1.00 65.25 165 THR A C 1
ATOM 1303 O O . THR A 1 165 ? -15.794 15.452 9.273 1.00 65.25 165 THR A O 1
ATOM 1306 N N . VAL A 1 166 ? -15.922 14.956 7.077 1.00 69.69 166 VAL A N 1
ATOM 1307 C CA . VAL A 1 166 ? -14.606 15.479 6.709 1.00 69.69 166 VAL A CA 1
ATOM 1308 C C . VAL A 1 166 ? -14.786 16.964 6.395 1.00 69.69 166 VAL A C 1
ATOM 1310 O O . VAL A 1 166 ? -15.545 17.309 5.495 1.00 69.69 166 VAL A O 1
ATOM 1313 N N . LEU A 1 167 ? -14.176 17.847 7.191 1.00 61.12 167 LEU A N 1
ATOM 1314 C CA . LEU A 1 167 ? -14.434 19.291 7.108 1.00 61.12 167 LEU A CA 1
ATOM 1315 C C . LEU A 1 167 ? -13.548 20.007 6.097 1.00 61.12 167 LEU A C 1
ATOM 1317 O O . LEU A 1 167 ? -14.030 20.891 5.405 1.00 61.12 167 LEU A O 1
ATOM 1321 N N . ASN A 1 168 ? -12.274 19.627 6.032 1.00 62.00 168 ASN A N 1
ATOM 1322 C CA . ASN A 1 168 ? -11.281 20.207 5.137 1.00 62.00 168 ASN A CA 1
ATOM 1323 C C . ASN A 1 168 ? -10.417 19.061 4.623 1.00 62.00 168 ASN A C 1
ATOM 1325 O O . ASN A 1 168 ? -9.542 18.586 5.345 1.00 62.00 168 ASN A O 1
ATOM 1329 N N . ASP A 1 169 ? -10.713 18.600 3.414 1.00 54.34 169 ASP A N 1
ATOM 1330 C CA . ASP A 1 169 ? -9.853 17.681 2.677 1.00 54.34 169 ASP A CA 1
ATOM 1331 C C . ASP A 1 169 ? -8.778 18.527 1.978 1.00 54.34 169 ASP A C 1
ATOM 1333 O O . ASP A 1 169 ? -9.088 19.393 1.156 1.00 54.34 169 ASP A O 1
ATOM 1337 N N . SER A 1 170 ? -7.528 18.377 2.405 1.00 50.31 170 SER A N 1
ATOM 1338 C CA . SER A 1 170 ? -6.388 19.162 1.935 1.00 50.31 170 SER A CA 1
ATOM 1339 C C . SER A 1 170 ? -5.215 18.236 1.648 1.00 50.31 170 SER A C 1
ATOM 1341 O O . SER A 1 170 ? -5.113 17.140 2.194 1.00 50.31 170 SER A O 1
ATOM 1343 N N . THR A 1 171 ? -4.251 18.706 0.854 1.00 43.28 171 THR A N 1
ATOM 1344 C CA . THR A 1 171 ? -2.992 17.989 0.597 1.00 43.28 171 THR A CA 1
ATOM 1345 C C . THR A 1 171 ? -2.208 17.689 1.878 1.00 43.28 171 THR A C 1
ATOM 1347 O O . THR A 1 171 ? -1.282 16.888 1.843 1.00 43.28 171 THR A O 1
ATOM 1350 N N . LYS A 1 172 ? -2.560 18.348 2.993 1.00 50.62 172 LYS A N 1
ATOM 1351 C CA . LYS A 1 172 ? -1.862 18.300 4.281 1.00 50.62 172 LYS A CA 1
ATOM 1352 C C . LYS A 1 172 ? -2.350 17.257 5.278 1.00 50.62 172 LYS A C 1
ATOM 1354 O O . LYS A 1 172 ? -1.634 16.929 6.220 1.00 50.62 172 LYS A O 1
ATOM 1359 N N . GLY A 1 173 ? -3.531 16.713 5.040 1.00 59.97 173 GLY A N 1
ATOM 1360 C CA . GLY A 1 173 ? -4.273 15.924 6.007 1.00 59.97 173 GLY A CA 1
ATOM 1361 C C . GLY A 1 173 ? -5.742 16.307 5.951 1.00 59.97 173 GLY A C 1
ATOM 1362 O O . GLY A 1 173 ? -6.162 17.113 5.114 1.00 59.97 173 GLY A O 1
ATOM 1363 N N . PHE A 1 174 ? -6.523 15.741 6.860 1.00 64.62 174 PHE A N 1
ATOM 1364 C CA . PHE A 1 174 ? -7.946 16.029 6.939 1.00 64.62 174 PHE A CA 1
ATOM 1365 C C . PHE A 1 174 ? -8.369 16.335 8.367 1.00 64.62 174 PHE A C 1
ATOM 1367 O O . PHE A 1 174 ? -7.846 15.791 9.341 1.00 64.62 174 PHE A O 1
ATOM 1374 N N . ARG A 1 175 ? -9.382 17.197 8.485 1.00 68.50 175 ARG A N 1
ATOM 1375 C CA . ARG A 1 175 ? -10.099 17.389 9.747 1.00 68.50 175 ARG A CA 1
ATOM 1376 C C . ARG A 1 175 ? -11.312 16.488 9.787 1.00 68.50 175 ARG A C 1
ATOM 1378 O O . ARG A 1 175 ? -12.249 16.671 9.005 1.00 68.50 175 ARG A O 1
ATOM 1385 N N . LEU A 1 176 ? -11.306 15.553 10.726 1.00 70.69 176 LEU A N 1
ATOM 1386 C CA . LEU A 1 176 ? -12.447 14.701 11.004 1.00 70.69 176 LEU A CA 1
ATOM 1387 C C . LEU A 1 176 ? -13.269 15.322 12.124 1.00 70.69 176 LEU A C 1
ATOM 1389 O O . LEU A 1 176 ? -12.798 15.474 13.249 1.00 70.69 176 LEU A O 1
ATOM 1393 N N . ARG A 1 177 ? -14.521 15.661 11.828 1.00 70.12 177 ARG A N 1
ATOM 1394 C CA . ARG A 1 177 ? -15.511 15.976 12.855 1.00 70.12 177 ARG A CA 1
ATOM 1395 C C . ARG A 1 177 ? -16.349 14.740 13.112 1.00 70.12 177 ARG A C 1
ATOM 1397 O O . ARG A 1 177 ? -17.011 14.236 12.207 1.00 70.12 177 ARG A O 1
ATOM 1404 N N . VAL A 1 178 ? -16.333 14.290 14.356 1.00 71.31 178 VAL A N 1
ATOM 1405 C CA . VAL A 1 178 ? -17.153 13.197 14.862 1.00 71.31 178 VAL A CA 1
ATOM 1406 C C . VAL A 1 178 ? -18.200 13.795 15.792 1.00 71.31 178 VAL A C 1
ATOM 1408 O O . VAL A 1 178 ? -17.870 14.366 16.831 1.00 71.31 178 VAL A O 1
ATOM 1411 N N . CYS A 1 179 ? -19.471 13.685 15.416 1.00 64.88 179 CYS A N 1
ATOM 1412 C CA . CYS A 1 179 ? -20.582 14.069 16.276 1.00 64.88 179 CYS A CA 1
ATOM 1413 C C . CYS A 1 179 ? -21.251 12.819 16.828 1.00 64.88 179 CYS A C 1
ATOM 1415 O O . CYS A 1 179 ? -21.570 11.883 16.093 1.00 64.88 179 CYS A O 1
ATOM 1417 N N . PHE A 1 180 ? -21.519 12.852 18.124 1.00 65.44 180 PHE A N 1
ATOM 1418 C CA . PHE A 1 180 ? -22.297 11.842 18.811 1.00 65.44 180 PHE A CA 1
ATOM 1419 C C . PHE A 1 180 ? -23.606 12.465 19.268 1.00 65.44 180 PHE A C 1
ATOM 1421 O O . PHE A 1 180 ? -23.620 13.564 19.825 1.00 65.44 180 PHE A O 1
ATOM 1428 N N . ARG A 1 181 ? -24.707 11.749 19.066 1.00 62.91 181 ARG A N 1
ATOM 1429 C CA . ARG A 1 181 ? -26.015 12.161 19.564 1.00 62.91 181 ARG A CA 1
ATOM 1430 C C . ARG A 1 181 ? -26.708 10.988 20.225 1.00 62.91 181 ARG A C 1
ATOM 1432 O O . ARG A 1 181 ? -26.886 9.953 19.592 1.00 62.91 181 ARG A O 1
ATOM 1439 N N . LEU A 1 182 ? -27.183 11.174 21.453 1.00 60.59 182 LEU A N 1
ATO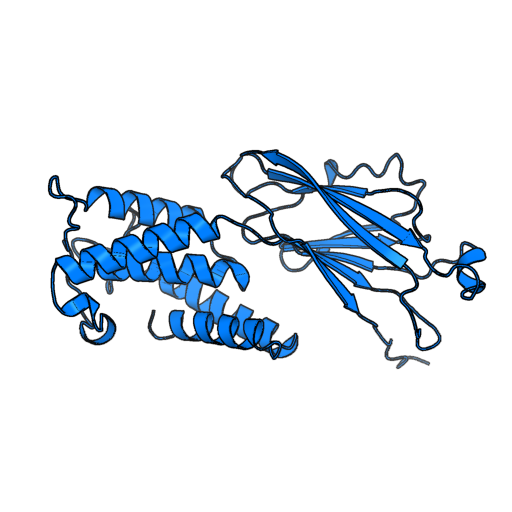M 1440 C CA . LEU A 1 182 ? -28.088 10.214 22.083 1.00 60.59 182 LEU A CA 1
ATOM 1441 C C . LEU A 1 182 ? -29.411 10.132 21.314 1.00 60.59 182 LEU A C 1
ATOM 1443 O O . LEU A 1 182 ? -30.018 11.146 20.970 1.00 60.59 182 LEU A O 1
ATOM 1447 N N . ILE A 1 183 ? -29.872 8.911 21.074 1.00 59.12 183 ILE A N 1
ATOM 1448 C CA . ILE A 1 183 ? -31.169 8.610 20.468 1.00 59.12 183 ILE A CA 1
ATOM 1449 C C . ILE A 1 183 ? -31.925 7.705 21.442 1.00 59.12 183 ILE A C 1
ATOM 1451 O O . ILE A 1 183 ? -31.319 6.993 22.237 1.00 59.12 183 ILE A O 1
ATOM 1455 N N . ASN A 1 184 ? -33.258 7.745 21.427 1.00 57.78 184 ASN A N 1
ATOM 1456 C CA . ASN A 1 184 ? -34.095 6.901 22.287 1.00 57.78 184 ASN A CA 1
ATOM 1457 C C . ASN A 1 184 ? -33.927 7.160 23.800 1.00 57.78 184 ASN A C 1
ATOM 1459 O O . ASN A 1 184 ? -34.087 6.261 24.626 1.00 57.78 184 ASN A O 1
ATOM 1463 N N . THR A 1 185 ? -33.714 8.422 24.191 1.00 53.91 185 THR A N 1
ATOM 1464 C CA . THR A 1 185 ? -33.617 8.873 25.598 1.00 53.91 185 THR A CA 1
ATOM 1465 C C . THR A 1 185 ? -34.896 8.658 26.419 1.00 53.91 185 THR A C 1
ATOM 1467 O O . THR A 1 185 ? -34.906 8.904 27.626 1.00 53.91 185 THR A O 1
ATOM 1470 N N . MET A 1 186 ? -35.994 8.238 25.784 1.00 53.09 186 MET A N 1
ATOM 1471 C CA . MET A 1 186 ? -37.273 7.936 26.428 1.00 53.09 186 MET A CA 1
ATOM 1472 C C . MET A 1 186 ? -37.282 6.567 27.128 1.00 53.09 186 MET A C 1
ATOM 1474 O O . MET A 1 186 ? -37.943 6.431 28.149 1.00 53.09 186 MET A O 1
ATOM 1478 N N . TYR A 1 187 ? -36.507 5.591 26.637 1.00 50.66 187 TYR A N 1
ATOM 1479 C CA . TYR A 1 187 ? -36.488 4.214 27.164 1.00 50.66 187 TYR A CA 1
ATOM 1480 C C . TYR A 1 187 ? -35.206 3.857 27.932 1.00 50.66 187 TYR A C 1
ATOM 1482 O O . TYR A 1 187 ? -35.086 2.753 28.453 1.00 50.66 187 TYR A O 1
ATOM 1490 N N . ILE A 1 188 ? -34.248 4.784 28.016 1.00 55.03 188 ILE A N 1
ATOM 1491 C CA . ILE A 1 188 ? -32.947 4.569 28.661 1.00 55.03 188 ILE A CA 1
ATOM 1492 C C . ILE A 1 188 ? -32.787 5.577 29.805 1.00 55.03 188 ILE A C 1
ATOM 1494 O O . ILE A 1 188 ? -31.985 6.509 29.755 1.00 55.03 188 ILE A O 1
ATOM 1498 N N . SER A 1 189 ? -33.624 5.429 30.832 1.00 52.34 189 SER A N 1
ATOM 1499 C CA . SER A 1 189 ? -33.751 6.384 31.942 1.00 52.34 189 SER A CA 1
ATOM 1500 C C . SER A 1 189 ? -32.459 6.563 32.751 1.00 52.34 189 SER A C 1
ATOM 1502 O O . SER A 1 189 ? -32.183 7.675 33.195 1.00 52.34 189 SER A O 1
ATOM 1504 N N . TRP A 1 190 ? -31.614 5.531 32.871 1.00 54.50 190 TRP A N 1
ATOM 1505 C CA . TRP A 1 190 ? -30.323 5.626 33.571 1.00 54.50 190 TRP A CA 1
ATOM 1506 C C . TRP A 1 190 ? -29.290 6.505 32.844 1.00 54.50 190 TRP A C 1
ATOM 1508 O O . TRP A 1 190 ? -28.363 6.999 33.481 1.00 54.50 190 TRP A O 1
ATOM 1518 N N . LEU A 1 191 ? -29.468 6.770 31.541 1.00 53.44 191 LEU A N 1
ATOM 1519 C CA . LEU A 1 191 ? -28.651 7.744 30.803 1.00 53.44 191 LEU A CA 1
ATOM 1520 C C . LEU A 1 191 ? -29.055 9.198 31.091 1.00 53.44 191 LEU A C 1
ATOM 1522 O O . LEU A 1 191 ? -28.236 10.098 30.919 1.00 53.44 191 LEU A O 1
ATOM 1526 N N . ARG A 1 192 ? -30.287 9.455 31.560 1.00 51.53 192 ARG A N 1
ATOM 1527 C CA . ARG A 1 192 ? -30.744 10.815 31.911 1.00 51.53 192 ARG A CA 1
ATOM 1528 C C . ARG A 1 192 ? -30.091 11.357 33.185 1.00 51.53 192 ARG A C 1
ATOM 1530 O O . ARG A 1 192 ? -30.076 12.565 33.381 1.00 51.53 192 ARG A O 1
ATOM 1537 N N . GLY A 1 193 ? -29.536 10.486 34.030 1.00 51.62 193 GLY A N 1
ATOM 1538 C CA . GLY A 1 193 ? -28.931 10.858 35.314 1.00 51.62 193 GLY A CA 1
ATOM 1539 C C . GLY A 1 193 ? -27.502 11.403 35.234 1.00 51.62 193 GLY A C 1
ATOM 1540 O O . GLY A 1 193 ? -26.863 11.542 36.271 1.00 51.62 193 GLY A O 1
ATOM 1541 N N . GLY A 1 194 ? -26.954 11.643 34.034 1.00 48.31 194 GLY A N 1
ATOM 1542 C CA . GLY A 1 194 ? -25.563 12.092 33.869 1.00 48.31 194 GLY A CA 1
ATOM 1543 C C . GLY A 1 194 ? -24.511 11.070 34.327 1.00 48.31 194 GLY A C 1
ATOM 1544 O O . GLY A 1 194 ? -23.342 11.417 34.482 1.00 48.31 194 GLY A O 1
ATOM 1545 N N . GLN A 1 195 ? -24.920 9.819 34.556 1.00 49.75 195 GLN A N 1
ATOM 1546 C CA . GLN A 1 195 ? -24.053 8.736 35.005 1.00 49.75 195 GLN A CA 1
ATOM 1547 C C . GLN A 1 195 ? -23.193 8.231 33.837 1.00 49.75 195 GLN A C 1
ATOM 1549 O O . GLN A 1 195 ? -23.683 7.959 32.739 1.00 49.75 195 GLN A O 1
ATOM 1554 N N . SER A 1 196 ? -21.889 8.137 34.095 1.00 51.06 196 SER A N 1
ATOM 1555 C CA . SER A 1 196 ? -20.851 7.715 33.155 1.00 51.06 196 SER A CA 1
ATOM 1556 C C . SER A 1 196 ? -21.101 6.288 32.666 1.00 51.06 196 SER A C 1
ATOM 1558 O O . SER A 1 196 ? -20.857 5.339 33.404 1.00 51.06 196 SER A O 1
ATOM 1560 N N . THR A 1 197 ? -21.479 6.101 31.401 1.00 53.91 197 THR A N 1
ATOM 1561 C CA . THR A 1 197 ? -21.458 4.765 30.774 1.00 53.91 197 THR A CA 1
ATOM 1562 C C . THR A 1 197 ? -20.059 4.301 30.375 1.00 53.91 197 THR A C 1
ATOM 1564 O O . THR A 1 197 ? -19.920 3.188 29.872 1.00 53.91 197 THR A O 1
ATOM 1567 N N . MET A 1 198 ? -19.031 5.123 30.634 1.00 57.53 198 MET A N 1
ATOM 1568 C CA . MET A 1 198 ? -17.631 4.856 30.301 1.00 57.53 198 MET A CA 1
ATOM 1569 C C . MET A 1 198 ? -17.511 4.371 28.851 1.00 57.53 198 MET A C 1
ATOM 1571 O O . MET A 1 198 ? -17.073 3.258 28.569 1.00 57.53 198 MET A O 1
ATOM 1575 N N . GLY A 1 199 ? -18.017 5.200 27.935 1.00 65.56 199 GLY A N 1
ATOM 1576 C CA . GLY A 1 199 ? -17.917 4.946 26.506 1.00 65.56 199 GLY A CA 1
ATOM 1577 C C . GLY A 1 199 ? -16.476 5.118 26.034 1.00 65.56 199 GLY A C 1
ATOM 1578 O O . GLY A 1 199 ? -15.779 6.036 26.469 1.00 65.56 199 GLY A O 1
ATOM 1579 N N . ILE A 1 200 ? -16.035 4.235 25.150 1.00 71.56 200 ILE A N 1
ATOM 1580 C CA . ILE A 1 200 ? -14.761 4.330 24.449 1.00 71.56 200 ILE A CA 1
ATOM 1581 C C . ILE A 1 200 ? -15.086 4.661 22.996 1.00 71.56 200 ILE A C 1
ATOM 1583 O O . ILE A 1 200 ? -15.797 3.907 22.339 1.00 71.56 200 ILE A O 1
ATOM 1587 N N . LEU A 1 201 ? -14.593 5.790 22.501 1.00 72.75 201 LEU A N 1
ATOM 1588 C CA . LEU A 1 201 ? -14.606 6.110 21.074 1.00 72.75 201 LEU A CA 1
ATOM 1589 C C . LEU A 1 201 ? -13.211 5.817 20.534 1.00 72.75 201 LEU A C 1
ATOM 1591 O O . LEU A 1 201 ? -12.235 6.391 21.005 1.00 72.75 201 LEU A O 1
ATOM 1595 N N . GLU A 1 202 ? -13.125 4.922 19.565 1.00 72.62 202 GLU A N 1
ATOM 1596 C CA . GLU A 1 202 ? -11.887 4.555 18.896 1.00 72.62 202 GLU A CA 1
ATOM 1597 C C . GLU A 1 202 ? -11.953 5.021 17.448 1.00 72.62 202 GLU A C 1
ATOM 1599 O O . GLU A 1 202 ? -12.927 4.779 16.736 1.00 72.62 202 GLU A O 1
ATOM 1604 N N . ILE A 1 203 ? -10.916 5.724 17.019 1.00 75.94 203 ILE A N 1
ATOM 1605 C CA . ILE A 1 203 ? -10.774 6.199 15.650 1.00 75.94 203 ILE A CA 1
ATOM 1606 C C . ILE A 1 203 ? -9.515 5.552 15.107 1.00 75.94 203 ILE A C 1
ATOM 1608 O O . ILE A 1 203 ? -8.411 5.945 15.481 1.00 75.94 203 ILE A O 1
ATOM 1612 N N . SER A 1 204 ? -9.684 4.536 14.266 1.00 69.50 204 SER A N 1
ATOM 1613 C CA . SER A 1 204 ? -8.569 3.889 13.587 1.00 69.50 204 SER A CA 1
ATOM 1614 C C . SER A 1 204 ? -8.071 4.819 12.498 1.00 69.50 204 SER A C 1
ATOM 1616 O O . SER A 1 204 ? -8.804 5.166 11.567 1.00 69.50 204 SER A O 1
ATOM 1618 N N . LEU A 1 205 ? -6.824 5.236 12.648 1.00 69.50 205 LEU A N 1
ATOM 1619 C CA . LEU A 1 205 ? -6.139 6.061 11.686 1.00 69.50 205 LEU A CA 1
ATOM 1620 C C . LEU A 1 205 ? -5.704 5.204 10.507 1.00 69.50 205 LEU A C 1
ATOM 1622 O O . LEU A 1 205 ? -5.363 4.029 10.659 1.00 69.50 205 LEU A O 1
ATOM 1626 N N . PRO A 1 206 ? -5.690 5.791 9.316 1.00 63.62 206 PRO A N 1
ATOM 1627 C CA . PRO A 1 206 ? -5.169 5.073 8.186 1.00 63.62 206 PRO A CA 1
ATOM 1628 C C . PRO A 1 206 ? -3.655 4.912 8.213 1.00 63.62 206 PRO A C 1
ATOM 1630 O O . PRO A 1 206 ? -2.929 5.683 8.841 1.00 63.62 206 PRO A O 1
ATOM 1633 N N . SER A 1 207 ? -3.181 3.945 7.433 1.00 58.34 207 SER A N 1
ATOM 1634 C CA . SER A 1 207 ? -1.757 3.707 7.226 1.00 58.34 207 SER A CA 1
ATOM 1635 C C . SER A 1 207 ? -0.997 4.984 6.860 1.00 58.34 207 SER A C 1
ATOM 1637 O O . SER A 1 207 ? -1.366 5.697 5.928 1.00 58.34 207 SER A O 1
ATOM 1639 N N . GLY A 1 208 ? 0.107 5.234 7.556 1.00 55.88 208 GLY A N 1
ATOM 1640 C CA . GLY A 1 208 ? 0.982 6.385 7.333 1.00 55.88 208 GLY A CA 1
ATOM 1641 C C . GLY A 1 208 ? 0.542 7.628 8.088 1.00 55.88 208 GLY A C 1
ATOM 1642 O O . GLY A 1 208 ? 1.294 8.588 8.137 1.00 55.88 208 GLY A O 1
ATOM 1643 N N . MET A 1 209 ? -0.646 7.642 8.682 1.00 66.19 209 MET A N 1
ATOM 1644 C CA . MET A 1 209 ? -1.164 8.836 9.327 1.00 66.19 209 MET A CA 1
ATOM 1645 C C . MET A 1 209 ? -0.967 8.817 10.826 1.00 66.19 209 MET A C 1
ATOM 1647 O O . MET A 1 209 ? -1.046 7.780 11.476 1.00 66.19 209 MET A O 1
ATOM 1651 N N . GLU A 1 210 ? -0.786 10.008 11.372 1.00 66.69 210 GLU A N 1
ATOM 1652 C CA . GLU A 1 210 ? -0.705 10.229 12.796 1.00 66.69 210 GLU A CA 1
ATOM 1653 C C . GLU A 1 210 ? -1.654 11.361 13.185 1.00 66.69 210 GLU A C 1
ATOM 1655 O O . GLU A 1 210 ? -1.721 12.409 12.540 1.00 66.69 210 GLU A O 1
ATOM 1660 N N . ALA A 1 211 ? -2.430 11.135 14.240 1.00 69.38 211 ALA A N 1
ATOM 1661 C CA . ALA A 1 211 ? -3.278 12.175 14.791 1.00 69.38 211 ALA A CA 1
ATOM 1662 C C . ALA A 1 211 ? -2.443 13.161 15.602 1.00 69.38 211 ALA A C 1
ATOM 1664 O O . ALA A 1 211 ? -1.611 12.763 16.432 1.00 69.38 211 ALA A O 1
ATOM 1665 N N . ASP A 1 212 ? -2.730 14.439 15.398 1.00 70.69 212 ASP A N 1
ATOM 1666 C CA . ASP A 1 212 ? -2.228 15.497 16.253 1.00 70.69 212 ASP A CA 1
ATOM 1667 C C . ASP A 1 212 ? -3.114 15.589 17.503 1.00 70.69 212 ASP A C 1
ATOM 1669 O O . ASP A 1 212 ? -4.263 16.031 17.443 1.00 70.69 212 ASP A O 1
ATOM 1673 N N . LEU A 1 213 ? -2.584 15.137 18.642 1.00 68.69 213 LEU A N 1
ATOM 1674 C CA . LEU A 1 213 ? -3.302 15.153 19.918 1.00 68.69 213 LEU A CA 1
ATOM 1675 C C . LEU A 1 213 ? -3.470 16.571 20.479 1.00 68.69 213 LEU A C 1
ATOM 1677 O O . LEU A 1 213 ? -4.399 16.793 21.252 1.00 68.69 213 LEU A O 1
ATOM 1681 N N . GLU A 1 214 ? -2.606 17.515 20.099 1.00 66.50 214 GLU A N 1
ATOM 1682 C CA . GLU A 1 214 ? -2.664 18.905 20.567 1.00 66.50 214 GLU A CA 1
ATOM 1683 C C . GLU A 1 214 ? -3.754 19.697 19.833 1.00 66.50 214 GLU A C 1
ATOM 1685 O O . GLU A 1 214 ? -4.340 20.622 20.393 1.00 66.50 214 GLU A O 1
ATOM 1690 N N . SER A 1 215 ? -4.095 19.278 18.608 1.00 63.47 215 SER A N 1
ATOM 1691 C CA . SER A 1 215 ? -5.198 19.840 17.814 1.00 63.47 215 SER A CA 1
ATOM 1692 C C . SER A 1 215 ? -6.596 19.509 18.351 1.00 63.47 215 SER A C 1
ATOM 1694 O O . SER A 1 215 ? -7.594 20.080 17.898 1.00 63.47 215 SER A O 1
ATOM 1696 N N . ILE A 1 216 ? -6.691 18.560 19.286 1.00 66.38 216 ILE A N 1
ATOM 1697 C CA . ILE A 1 216 ? -7.965 18.113 19.836 1.00 66.38 216 ILE A CA 1
ATOM 1698 C C . ILE A 1 216 ? -8.490 19.219 20.747 1.00 66.38 216 ILE A C 1
ATOM 1700 O O . ILE A 1 216 ? -8.033 19.385 21.876 1.00 66.38 216 ILE A O 1
ATOM 1704 N N . ASP A 1 217 ? -9.489 19.961 20.267 1.00 60.16 217 ASP A N 1
ATOM 1705 C CA . ASP A 1 217 ? -10.160 20.978 21.072 1.00 60.16 217 ASP A CA 1
ATOM 1706 C C . ASP A 1 217 ? -10.961 20.314 22.204 1.00 60.16 217 ASP A C 1
ATOM 1708 O O . ASP A 1 217 ? -12.144 19.991 22.074 1.00 60.16 217 ASP A O 1
ATOM 1712 N N . THR A 1 218 ? -10.303 20.106 23.345 1.00 58.25 218 THR A N 1
ATOM 1713 C CA . THR A 1 218 ? -10.945 19.672 24.587 1.00 58.25 218 THR A CA 1
ATOM 1714 C C . THR A 1 218 ? -11.567 20.840 25.354 1.00 58.25 218 THR A C 1
ATOM 1716 O O . THR A 1 218 ? -12.313 20.605 26.307 1.00 58.25 218 THR A O 1
ATOM 1719 N N . THR A 1 219 ? -11.305 22.094 24.970 1.00 50.69 219 THR A N 1
ATOM 1720 C CA . THR A 1 219 ? -11.694 23.284 25.747 1.00 50.69 219 THR A CA 1
ATOM 1721 C C . THR A 1 219 ? -13.208 23.511 25.744 1.00 50.69 219 THR A C 1
ATOM 1723 O O . THR A 1 219 ? -13.780 23.873 26.770 1.00 50.69 219 THR A O 1
ATOM 1726 N N . ASN A 1 220 ? -13.889 23.142 24.653 1.00 51.97 220 ASN A N 1
ATOM 1727 C CA . ASN A 1 220 ? -15.353 23.194 24.524 1.00 51.97 220 ASN A CA 1
ATOM 1728 C C . ASN A 1 220 ? -16.077 21.894 24.929 1.00 51.97 220 ASN A C 1
ATOM 1730 O O . ASN A 1 220 ? -17.291 21.748 24.739 1.00 51.97 220 ASN A O 1
ATOM 1734 N N . THR A 1 221 ? -15.345 20.930 25.494 1.00 54.88 221 THR A N 1
ATOM 1735 C CA . THR A 1 221 ? -15.886 19.602 25.827 1.00 54.88 221 THR A CA 1
ATOM 1736 C C . THR A 1 221 ? -16.382 19.489 27.267 1.00 54.88 221 THR A C 1
ATOM 1738 O O . THR A 1 221 ? -16.891 18.445 27.646 1.00 54.88 221 THR A O 1
ATOM 1741 N N . GLY A 1 222 ? -16.263 20.520 28.111 1.00 54.94 222 GLY A N 1
ATOM 1742 C CA . GLY A 1 222 ? -16.849 20.515 29.465 1.00 54.94 222 GLY A CA 1
ATOM 1743 C C . GLY A 1 222 ? -16.446 19.316 30.348 1.00 54.94 222 GLY A C 1
ATOM 1744 O O . GLY A 1 222 ? -17.252 18.849 31.156 1.00 54.94 222 GLY A O 1
ATOM 1745 N N . GLY A 1 223 ? -15.236 18.769 30.157 1.00 58.16 223 GLY A N 1
ATOM 1746 C CA . GLY A 1 223 ? -14.745 17.584 30.877 1.00 58.16 223 GLY A CA 1
ATOM 1747 C C . GLY A 1 223 ? -15.323 16.242 30.398 1.00 58.16 223 GLY A C 1
ATOM 1748 O O . GLY A 1 223 ? -15.294 15.261 31.143 1.00 58.16 223 GLY A O 1
ATOM 1749 N N . GLN A 1 224 ? -15.874 16.186 29.178 1.00 62.16 224 GLN A N 1
ATOM 1750 C CA . GLN A 1 224 ? -16.457 14.977 28.571 1.00 62.16 224 GLN A CA 1
ATOM 1751 C C . GLN A 1 224 ? -15.435 13.848 28.379 1.00 62.16 224 GLN A C 1
ATOM 1753 O O . GLN A 1 224 ? -15.786 12.677 28.541 1.00 62.16 224 GLN A O 1
ATOM 1758 N N . TYR A 1 225 ? -14.178 14.184 28.087 1.00 68.38 225 TYR A N 1
ATOM 1759 C CA . TYR A 1 225 ? -13.096 13.220 27.904 1.00 68.38 225 TYR A CA 1
ATOM 1760 C C . TYR A 1 225 ? -12.221 13.154 29.153 1.00 68.38 225 TYR A C 1
ATOM 1762 O O . TYR A 1 225 ? -11.681 14.160 29.602 1.00 68.38 225 TYR A O 1
ATOM 1770 N N . LYS A 1 226 ? -12.090 11.954 29.725 1.00 67.19 226 LYS A N 1
ATOM 1771 C CA . LYS A 1 226 ? -11.200 11.677 30.864 1.00 67.19 226 LYS A CA 1
ATOM 1772 C C . LYS A 1 226 ? -9.758 11.476 30.423 1.00 67.19 226 LYS A C 1
ATOM 1774 O O . LYS A 1 226 ? -8.840 11.800 31.166 1.00 67.19 226 LYS A O 1
ATOM 1779 N N . LYS A 1 227 ? -9.579 10.879 29.247 1.00 72.81 227 LYS A N 1
ATOM 1780 C CA . LYS A 1 227 ? -8.277 10.540 28.686 1.00 72.81 227 LYS A CA 1
ATOM 1781 C C . LYS A 1 227 ? -8.400 10.416 27.174 1.00 72.81 227 LYS A C 1
ATOM 1783 O O . LYS A 1 227 ? -9.393 9.877 26.682 1.00 72.81 227 LYS A O 1
ATOM 1788 N N . VAL A 1 228 ? -7.384 10.888 26.469 1.00 72.25 228 VAL A N 1
ATOM 1789 C CA . VAL A 1 228 ? -7.179 10.634 25.045 1.00 72.25 228 VAL A CA 1
ATOM 1790 C C . VAL A 1 228 ? -5.791 10.037 24.902 1.00 72.25 228 VAL A C 1
ATOM 1792 O O . VAL A 1 228 ? -4.843 10.547 25.496 1.00 72.25 228 VAL A O 1
ATOM 1795 N N . GLU A 1 229 ? -5.668 8.938 24.171 1.00 77.00 229 GLU A N 1
ATOM 1796 C CA . GLU A 1 229 ? -4.370 8.316 23.923 1.00 77.00 229 GLU A CA 1
ATOM 1797 C C . GLU A 1 229 ? -4.274 7.745 22.514 1.00 77.00 229 GLU A C 1
ATOM 1799 O O . GLU A 1 229 ? -5.279 7.380 21.900 1.00 77.00 229 GLU A O 1
ATOM 1804 N N . LYS A 1 230 ? -3.041 7.642 22.022 1.00 73.94 230 LYS A N 1
ATOM 1805 C CA . LYS A 1 230 ? -2.724 6.822 20.857 1.00 73.94 230 LYS A CA 1
ATOM 1806 C C . LYS A 1 230 ? -2.710 5.355 21.288 1.00 73.94 230 LYS A C 1
ATOM 1808 O O . LYS A 1 230 ? -2.082 5.005 22.285 1.00 73.94 230 LYS A O 1
ATOM 1813 N N . ALA A 1 231 ? -3.413 4.510 20.548 1.00 65.56 231 ALA A N 1
ATOM 1814 C CA . ALA A 1 231 ? -3.493 3.070 20.760 1.00 65.56 231 ALA A CA 1
ATOM 1815 C C . ALA A 1 231 ? -2.987 2.327 19.514 1.00 65.56 231 ALA A C 1
ATOM 1817 O O . ALA A 1 231 ? -2.840 2.928 18.452 1.00 65.56 231 ALA A O 1
ATOM 1818 N N . PHE A 1 232 ? -2.686 1.031 19.664 1.00 55.94 232 PHE A N 1
ATOM 1819 C CA . PHE A 1 232 ? -2.243 0.138 18.582 1.00 55.94 232 PHE A CA 1
ATOM 1820 C C . PHE A 1 232 ? -1.141 0.740 17.688 1.00 55.94 232 PHE A C 1
ATOM 1822 O O . PHE A 1 232 ? -1.394 1.128 16.557 1.00 55.94 232 PHE A O 1
ATOM 1829 N N . ARG A 1 233 ? 0.099 0.831 18.199 1.00 55.78 233 ARG A N 1
ATOM 1830 C CA . ARG A 1 233 ? 1.267 1.351 17.447 1.00 55.78 233 ARG A CA 1
ATOM 1831 C C . ARG A 1 233 ? 1.045 2.743 16.804 1.00 55.78 233 ARG A C 1
ATOM 1833 O O . ARG A 1 233 ? 1.597 3.016 15.749 1.00 55.78 233 ARG A O 1
ATOM 1840 N N . ASN A 1 234 ? 0.276 3.622 17.455 1.00 58.22 234 ASN A N 1
ATOM 1841 C CA . ASN A 1 234 ? -0.125 4.957 16.969 1.00 58.22 234 ASN A CA 1
ATOM 1842 C C . ASN A 1 234 ? -1.084 4.967 15.766 1.00 58.22 234 ASN A C 1
ATOM 1844 O O . ASN A 1 234 ? -1.360 6.032 15.222 1.00 58.22 234 ASN A O 1
ATOM 1848 N N . GLU A 1 235 ? -1.648 3.818 15.399 1.00 63.50 235 GLU A N 1
ATOM 1849 C CA . GLU A 1 235 ? -2.597 3.675 14.290 1.00 63.50 235 GLU A CA 1
ATOM 1850 C C . GLU A 1 235 ? -4.056 3.857 14.733 1.00 63.50 235 GLU A C 1
ATOM 1852 O O . GLU A 1 235 ? -4.979 3.686 13.944 1.00 63.50 235 GLU A O 1
ATOM 1857 N N . ALA A 1 236 ? -4.308 4.194 15.997 1.00 67.88 236 ALA A N 1
ATOM 1858 C CA . ALA A 1 236 ? -5.636 4.540 16.482 1.00 67.88 236 ALA A CA 1
ATOM 1859 C C . ALA A 1 236 ? -5.569 5.632 17.549 1.00 67.88 236 ALA A C 1
ATOM 1861 O O . ALA A 1 236 ? -4.599 5.736 18.300 1.00 67.88 236 ALA A O 1
ATOM 1862 N N . VAL A 1 237 ? -6.637 6.420 17.661 1.00 74.25 237 VAL A N 1
ATOM 1863 C CA . VAL A 1 237 ? -6.849 7.349 18.775 1.00 74.25 237 VAL A CA 1
ATOM 1864 C C . VAL A 1 237 ? -8.041 6.877 19.584 1.00 74.25 237 VAL A C 1
ATOM 1866 O O . VAL A 1 237 ? -9.136 6.703 19.050 1.00 74.25 237 VAL A O 1
ATOM 1869 N N . THR A 1 238 ? -7.824 6.675 20.879 1.00 77.00 238 THR A N 1
ATOM 1870 C CA . THR A 1 238 ? -8.844 6.210 21.816 1.00 77.00 238 THR A CA 1
ATOM 1871 C C . THR A 1 238 ? -9.236 7.333 22.766 1.00 77.00 238 THR A C 1
ATOM 1873 O O . THR A 1 238 ? -8.398 7.907 23.461 1.00 77.00 238 THR A O 1
ATOM 1876 N N . PHE A 1 239 ? -10.532 7.618 22.819 1.00 75.31 239 PHE A N 1
ATOM 1877 C CA . PHE A 1 239 ? -11.152 8.615 23.677 1.00 75.31 239 PHE A CA 1
ATOM 1878 C C . PHE A 1 239 ? -11.957 7.917 24.769 1.00 75.31 239 PHE A C 1
ATOM 1880 O O . PHE A 1 239 ? -12.953 7.246 24.490 1.00 75.31 239 PHE A O 1
ATOM 1887 N N . TYR A 1 240 ? -11.563 8.125 26.023 1.00 73.06 240 TYR A N 1
ATOM 1888 C CA . TYR A 1 240 ? -12.286 7.628 27.189 1.00 73.06 240 TYR A CA 1
ATOM 1889 C C . TYR A 1 240 ? -13.268 8.684 27.675 1.00 73.06 240 TYR A C 1
ATOM 1891 O O . TYR A 1 240 ? -12.870 9.769 28.112 1.00 73.06 240 TYR A O 1
ATOM 1899 N N . GLN A 1 241 ? -14.555 8.366 27.629 1.00 69.69 241 GLN A N 1
ATOM 1900 C CA . GLN A 1 241 ? -15.620 9.312 27.937 1.00 69.69 241 GLN A CA 1
ATOM 1901 C C . GLN A 1 241 ? -16.114 9.157 29.375 1.00 69.69 241 GLN A C 1
ATOM 1903 O O . GLN A 1 241 ? -16.276 8.050 29.889 1.00 69.69 241 GLN A O 1
ATOM 1908 N N . SER A 1 242 ? -16.376 10.288 30.025 1.00 57.38 242 SER A N 1
ATOM 1909 C CA . SER A 1 242 ? -16.894 10.366 31.395 1.00 57.38 242 SER A CA 1
ATOM 1910 C C . SER A 1 242 ? -18.383 10.709 31.463 1.00 57.38 242 SER A C 1
ATOM 1912 O O . SER A 1 242 ? -19.023 10.453 32.480 1.00 57.38 242 SER A O 1
ATOM 1914 N N . LYS A 1 243 ? -18.944 11.295 30.398 1.00 59.16 243 LYS A N 1
ATOM 1915 C CA . LYS A 1 243 ? -20.342 11.737 30.299 1.00 59.16 243 LYS A CA 1
ATOM 1916 C C . LYS A 1 243 ? -20.868 11.498 28.886 1.00 59.16 243 LYS A C 1
ATOM 1918 O O . LYS A 1 243 ? -20.101 11.538 27.929 1.00 59.16 243 LYS A O 1
ATOM 1923 N N . ALA A 1 244 ? -22.175 11.268 28.760 1.00 52.34 244 ALA A N 1
ATOM 1924 C CA . ALA A 1 244 ? -22.814 11.104 27.459 1.00 52.34 244 ALA A CA 1
ATOM 1925 C C . ALA A 1 244 ? -22.807 12.434 26.676 1.00 52.34 244 ALA A C 1
ATOM 1927 O O . ALA A 1 244 ? -23.174 13.481 27.211 1.00 52.34 244 ALA A O 1
ATOM 1928 N N . LEU A 1 245 ? -22.337 12.376 25.428 1.00 54.91 245 LEU A N 1
ATOM 1929 C CA . LEU A 1 245 ? -22.009 13.531 24.587 1.00 54.91 245 LEU A CA 1
ATOM 1930 C C . LEU A 1 245 ? -23.256 14.288 24.091 1.00 54.91 245 LEU A C 1
ATOM 1932 O O . LEU A 1 245 ? -24.236 13.681 23.653 1.00 54.91 245 LEU A O 1
ATOM 1936 N N . ALA A 1 246 ? -23.160 15.621 24.087 1.00 48.34 246 ALA A N 1
ATOM 1937 C CA . ALA A 1 246 ? -24.032 16.524 23.326 1.00 48.34 246 ALA A CA 1
ATOM 1938 C C . ALA A 1 246 ? -23.264 17.360 22.276 1.00 48.34 246 ALA A C 1
ATOM 1940 O O . ALA A 1 246 ? -23.892 17.931 21.388 1.00 48.34 246 ALA A O 1
ATOM 1941 N N . ASN A 1 247 ? -21.923 17.407 22.345 1.00 54.97 247 ASN A N 1
ATOM 1942 C CA . ASN A 1 247 ? -21.082 18.268 21.504 1.00 54.97 247 ASN A CA 1
ATOM 1943 C C . ASN A 1 247 ? -20.185 17.456 20.553 1.00 54.97 247 ASN A C 1
ATOM 1945 O O . ASN A 1 247 ? -19.845 16.304 20.822 1.00 54.97 247 ASN A O 1
ATOM 1949 N N . ALA A 1 248 ? -19.814 18.071 19.427 1.00 58.69 248 ALA A N 1
ATOM 1950 C CA . ALA A 1 248 ? -18.950 17.481 18.407 1.00 58.69 248 ALA A CA 1
ATOM 1951 C C . ALA A 1 248 ? -17.473 17.500 18.827 1.00 58.69 248 ALA A C 1
ATOM 1953 O O . ALA A 1 248 ? -17.024 18.433 19.487 1.00 58.69 248 ALA A O 1
ATOM 1954 N N . THR A 1 249 ? -16.701 16.506 18.392 1.00 64.38 249 THR A N 1
ATOM 1955 C CA . THR A 1 249 ? -15.244 16.459 18.579 1.00 64.38 249 THR A CA 1
ATOM 1956 C C . THR A 1 249 ? -14.556 16.524 17.231 1.00 64.38 249 THR A C 1
ATOM 1958 O O . THR A 1 249 ? -14.948 15.836 16.288 1.00 64.38 249 THR A O 1
ATOM 1961 N N . ILE A 1 250 ? -13.573 17.412 17.129 1.00 62.06 250 ILE A N 1
ATOM 1962 C CA . ILE A 1 250 ? -12.799 17.643 15.913 1.00 62.06 250 ILE A CA 1
ATOM 1963 C C . ILE A 1 250 ? -11.388 17.137 16.174 1.00 62.06 250 ILE A C 1
ATOM 1965 O O . ILE A 1 250 ? -10.807 17.450 17.209 1.00 62.06 250 ILE A O 1
ATOM 1969 N N . ILE A 1 251 ? -10.874 16.333 15.250 1.00 65.69 251 ILE A N 1
ATOM 1970 C CA . ILE A 1 251 ? -9.534 15.756 15.315 1.00 65.69 251 ILE A CA 1
ATOM 1971 C C . ILE A 1 251 ? -8.845 16.055 13.992 1.00 65.69 251 ILE A C 1
ATOM 1973 O O . ILE A 1 251 ? -9.420 15.819 12.921 1.00 65.69 251 ILE A O 1
ATOM 1977 N N . GLU A 1 252 ? -7.628 16.583 14.066 1.00 62.47 252 GLU A N 1
ATOM 1978 C CA . GLU A 1 252 ? -6.765 16.758 12.905 1.00 62.47 252 GLU A CA 1
ATOM 1979 C C . GLU A 1 252 ? -5.880 15.517 12.733 1.00 62.47 252 GLU A C 1
ATOM 1981 O O . GLU A 1 252 ? -5.210 15.063 13.664 1.00 62.47 252 GLU A O 1
ATOM 1986 N N . VAL A 1 253 ? -5.932 14.925 11.538 1.00 61.94 253 VAL A N 1
ATOM 1987 C CA . VAL A 1 253 ? -5.142 13.745 11.172 1.00 61.94 253 VAL A CA 1
ATOM 1988 C C . VAL A 1 253 ? -4.148 14.145 10.086 1.00 61.94 253 VAL A C 1
ATOM 1990 O O . VAL A 1 253 ? -4.547 14.610 9.013 1.00 61.94 253 VAL A O 1
ATOM 1993 N N . CYS A 1 254 ? -2.859 13.953 10.369 1.00 56.34 254 CYS A N 1
ATOM 1994 C CA . CYS A 1 254 ? -1.735 14.396 9.546 1.00 56.34 254 CYS A CA 1
ATOM 1995 C C . CYS A 1 254 ? -0.986 13.204 8.927 1.00 56.34 254 CYS A C 1
ATOM 1997 O O . CYS A 1 254 ? -0.921 12.124 9.507 1.00 56.34 254 CYS A O 1
ATOM 1999 N N . GLY A 1 255 ? -0.404 13.388 7.738 1.00 51.56 255 GLY A N 1
ATOM 2000 C CA . GLY A 1 255 ? 0.470 12.388 7.103 1.00 51.56 255 GLY A CA 1
ATOM 2001 C C . GLY A 1 255 ? 1.907 12.398 7.659 1.00 51.56 255 GLY A C 1
ATOM 2002 O O . GLY A 1 255 ? 2.321 13.376 8.282 1.00 51.56 255 GLY A O 1
ATOM 2003 N N . PRO A 1 256 ? 2.731 11.376 7.362 1.00 43.72 256 PRO A N 1
ATOM 2004 C CA . PRO A 1 256 ? 3.966 11.087 8.096 1.00 43.72 256 PRO A CA 1
ATOM 2005 C C . PRO A 1 256 ? 5.146 11.990 7.709 1.00 43.72 256 PRO A C 1
ATOM 2007 O O . PRO A 1 256 ? 6.216 11.896 8.298 1.00 43.72 256 PRO A O 1
ATOM 2010 N N . ASN A 1 257 ? 5.013 12.824 6.672 1.00 43.25 257 ASN A N 1
ATOM 2011 C CA . ASN A 1 257 ? 6.108 13.637 6.132 1.00 43.25 257 ASN A CA 1
ATOM 2012 C C . ASN A 1 257 ? 5.627 14.947 5.523 1.00 43.25 257 ASN A C 1
ATOM 2014 O O . ASN A 1 257 ? 6.001 15.280 4.403 1.00 43.25 257 ASN A O 1
ATOM 2018 N N . ASN A 1 258 ? 4.802 15.688 6.258 1.00 41.09 258 ASN A N 1
ATOM 2019 C CA . ASN A 1 258 ? 4.329 16.980 5.791 1.00 41.09 258 ASN A CA 1
ATOM 2020 C C . ASN A 1 258 ? 3.654 16.854 4.411 1.00 41.09 258 ASN A C 1
ATOM 2022 O O . ASN A 1 258 ? 4.124 17.443 3.442 1.00 41.09 258 ASN A O 1
ATOM 2026 N N . CYS A 1 259 ? 2.493 16.183 4.379 1.00 46.72 259 CYS A N 1
ATOM 2027 C CA . CYS A 1 259 ? 1.476 16.430 3.349 1.00 46.72 259 CYS A CA 1
ATOM 2028 C C . CYS A 1 259 ? 1.677 15.693 1.999 1.00 46.72 259 CYS A C 1
ATOM 2030 O O . CYS A 1 259 ? 2.213 16.268 1.055 1.00 46.72 259 CYS A O 1
ATOM 2032 N N . GLU A 1 260 ? 1.154 14.467 1.862 1.00 33.94 260 GLU A N 1
ATOM 2033 C CA . GLU A 1 260 ? 0.772 13.902 0.551 1.00 33.94 260 GLU A CA 1
ATOM 2034 C C . GLU A 1 260 ? -0.743 13.623 0.522 1.00 33.94 260 GLU A C 1
ATOM 2036 O O . GLU A 1 260 ? -1.339 13.310 1.552 1.00 33.94 260 GLU A O 1
ATOM 2041 N N . GLU A 1 261 ? -1.356 13.796 -0.659 1.00 32.41 261 GLU A N 1
ATOM 2042 C CA . GLU A 1 261 ? -2.808 13.769 -0.908 1.00 32.41 261 GLU A CA 1
ATOM 2043 C C . GLU A 1 261 ? -3.505 12.538 -0.337 1.00 32.41 261 GLU A C 1
ATOM 2045 O O . GLU A 1 261 ? -3.204 11.412 -0.736 1.00 32.41 261 GLU A O 1
ATOM 2050 N N . VAL A 1 262 ? -4.527 12.769 0.487 1.00 34.41 262 VAL A N 1
ATOM 2051 C CA . VAL A 1 262 ? -5.381 11.700 0.984 1.00 34.41 262 VAL A CA 1
ATOM 2052 C C . VAL A 1 262 ? -6.843 12.118 0.957 1.00 34.41 262 VAL A C 1
ATOM 2054 O O . VAL A 1 262 ? -7.287 12.917 1.771 1.00 34.41 262 VAL A O 1
ATOM 2057 N N . LYS A 1 263 ? -7.603 11.507 0.043 1.00 32.75 263 LYS A N 1
ATOM 2058 C CA . LYS A 1 263 ? -9.059 11.660 -0.022 1.00 32.75 263 LYS A CA 1
ATOM 2059 C C . LYS A 1 263 ? -9.726 10.608 0.853 1.00 32.75 263 LYS A C 1
ATOM 2061 O O . LYS A 1 263 ? -9.716 9.421 0.519 1.00 32.75 263 LYS A O 1
ATOM 2066 N N . VAL A 1 264 ? -10.339 11.039 1.952 1.00 35.88 264 VAL A N 1
ATOM 2067 C CA . VAL A 1 264 ? -11.131 10.158 2.821 1.00 35.88 264 VAL A CA 1
ATOM 2068 C C . VAL A 1 264 ? -12.564 10.118 2.316 1.00 35.88 264 VAL A C 1
ATOM 2070 O O . VAL A 1 264 ? -13.317 11.075 2.478 1.00 35.88 264 VAL A O 1
ATOM 2073 N N . LYS A 1 265 ? -12.950 9.010 1.680 1.00 36.16 265 LYS A N 1
ATOM 2074 C CA . LYS A 1 265 ? -14.283 8.873 1.066 1.00 36.16 265 LYS A CA 1
ATOM 2075 C C . LYS A 1 265 ? -15.270 8.062 1.907 1.00 36.16 265 LYS A C 1
ATOM 2077 O O . LYS A 1 265 ? -16.475 8.251 1.764 1.00 36.16 265 LYS A O 1
ATOM 2082 N N . THR A 1 266 ? -14.776 7.206 2.803 1.00 32.47 266 THR A N 1
ATOM 2083 C CA . THR A 1 266 ? -15.621 6.287 3.575 1.00 32.47 266 THR A CA 1
ATOM 2084 C C . THR A 1 266 ? -15.178 6.245 5.028 1.00 32.47 266 THR A C 1
ATOM 2086 O O . THR A 1 266 ? -14.050 5.859 5.328 1.00 32.47 266 THR A O 1
ATOM 2089 N N . VAL A 1 267 ? -16.094 6.614 5.924 1.00 38.47 267 VAL A N 1
ATOM 2090 C CA . VAL A 1 267 ? -15.961 6.377 7.360 1.00 38.47 267 VAL A CA 1
ATOM 2091 C C . VAL A 1 267 ? -16.846 5.195 7.725 1.00 38.47 267 VAL A C 1
ATOM 2093 O O . VAL A 1 267 ? -18.064 5.256 7.554 1.00 38.47 267 VAL A O 1
ATOM 2096 N N . ILE A 1 268 ? -16.234 4.110 8.193 1.00 38.06 268 ILE A N 1
ATOM 2097 C CA . ILE A 1 268 ? -16.962 2.912 8.618 1.00 38.06 268 ILE A CA 1
ATOM 2098 C C . ILE A 1 268 ? -17.355 3.093 10.082 1.00 38.06 268 ILE A C 1
ATOM 2100 O O . ILE A 1 268 ? -16.505 3.376 10.924 1.00 38.06 268 ILE A O 1
ATOM 2104 N N . LEU A 1 269 ? -18.650 2.948 10.366 1.00 35.41 269 LEU A N 1
ATOM 2105 C CA . LEU A 1 269 ? -19.205 3.018 11.714 1.00 35.41 269 LEU A CA 1
ATOM 2106 C C . LEU A 1 269 ? -19.392 1.608 12.262 1.00 35.41 269 LEU A C 1
ATOM 2108 O O . LEU A 1 269 ? -20.234 0.867 11.751 1.00 35.41 269 LEU A O 1
ATOM 2112 N N . LYS A 1 270 ? -18.649 1.250 13.313 1.00 40.97 270 LYS A N 1
ATOM 2113 C CA . LYS A 1 270 ? -18.863 -0.009 14.041 1.00 40.97 270 LYS A CA 1
ATOM 2114 C C . LYS A 1 270 ? -19.468 0.234 15.419 1.00 40.97 270 LYS A C 1
ATOM 2116 O O . LYS A 1 270 ? -19.021 1.090 16.183 1.00 40.97 270 LYS A O 1
ATOM 2121 N N . TYR A 1 271 ? -20.495 -0.556 15.719 1.00 44.53 271 TYR A N 1
ATOM 2122 C CA . TYR A 1 271 ? -21.166 -0.603 17.013 1.00 44.53 271 TYR A CA 1
ATOM 2123 C C . TYR A 1 271 ? -20.865 -1.964 17.636 1.00 44.53 271 TYR A C 1
ATOM 2125 O O . TYR A 1 271 ? -21.387 -2.977 17.173 1.00 44.53 271 TYR A O 1
ATOM 2133 N N . GLU A 1 272 ? -20.031 -2.000 18.674 1.00 45.81 272 GLU A N 1
ATOM 2134 C CA . GLU A 1 272 ? -19.634 -3.258 19.310 1.00 45.81 272 GLU A CA 1
ATOM 2135 C C . GLU A 1 272 ? -19.933 -3.267 20.811 1.00 45.81 272 GLU A C 1
ATOM 2137 O O . GLU A 1 272 ? -19.651 -2.322 21.553 1.00 45.81 272 GLU A O 1
ATOM 2142 N N . LYS A 1 273 ? -20.507 -4.384 21.270 1.00 43.53 273 LYS A N 1
ATOM 2143 C CA . LYS A 1 273 ? -20.793 -4.655 22.680 1.00 43.53 273 LYS A CA 1
ATOM 2144 C C . LYS A 1 273 ? -19.589 -5.355 23.308 1.00 43.53 273 LYS A C 1
ATOM 2146 O O . LYS A 1 273 ? -19.229 -6.445 22.874 1.00 43.53 273 LYS A O 1
ATOM 2151 N N . ARG A 1 274 ? -19.031 -4.810 24.393 1.00 42.94 274 ARG A N 1
ATOM 2152 C CA . ARG A 1 274 ? -18.097 -5.553 25.258 1.00 42.94 274 ARG A CA 1
ATOM 2153 C C . ARG A 1 274 ? -18.829 -6.050 26.508 1.00 42.94 274 ARG A C 1
ATOM 2155 O O . ARG A 1 274 ? -19.357 -5.253 27.275 1.00 42.94 274 ARG A O 1
ATOM 2162 N N . LYS A 1 275 ? -18.875 -7.372 26.721 1.00 36.06 275 LYS A N 1
ATOM 2163 C CA . LYS A 1 275 ? -19.177 -7.961 28.040 1.00 36.06 275 LYS A CA 1
ATOM 2164 C C . LYS A 1 275 ? -17.875 -7.981 28.840 1.00 36.06 275 LYS A C 1
ATOM 2166 O O . LYS A 1 275 ? -16.887 -8.525 28.356 1.00 36.06 275 LYS A O 1
ATOM 2171 N N . TRP A 1 276 ? -17.867 -7.431 30.050 1.00 38.91 276 TRP A N 1
ATOM 2172 C CA . TRP A 1 276 ? -16.786 -7.725 30.988 1.00 38.91 276 TRP A CA 1
ATOM 2173 C C . TRP A 1 276 ? -16.920 -9.172 31.474 1.00 38.91 276 TRP A C 1
ATOM 2175 O O . TRP A 1 276 ? -17.991 -9.581 31.924 1.00 38.91 276 TRP A O 1
ATOM 2185 N N . PHE A 1 277 ? -15.826 -9.931 31.406 1.00 33.41 277 PHE A N 1
ATOM 2186 C CA . PHE A 1 277 ? -15.614 -11.060 32.304 1.00 33.41 277 PHE A CA 1
ATOM 2187 C C . PHE A 1 277 ? -15.471 -10.478 33.715 1.00 33.41 277 PHE A C 1
ATOM 2189 O O . PHE A 1 277 ? -14.419 -9.954 34.073 1.00 33.41 277 PHE A O 1
ATOM 2196 N N . LEU A 1 278 ? -16.536 -10.537 34.512 1.00 31.39 278 LEU A N 1
ATOM 2197 C CA . LEU A 1 278 ? -16.438 -10.414 35.965 1.00 31.39 278 LEU A CA 1
ATOM 2198 C C . LEU A 1 278 ? -15.854 -11.724 36.510 1.00 31.39 278 LEU A C 1
ATOM 2200 O O . LEU A 1 278 ? -16.572 -12.547 37.059 1.00 31.39 278 LEU A O 1
ATOM 2204 N N . ASN A 1 279 ? -14.553 -11.929 36.319 1.00 31.09 279 ASN A N 1
ATOM 2205 C CA . ASN A 1 279 ? -13.781 -12.885 37.106 1.00 31.09 279 ASN A CA 1
ATOM 2206 C C . ASN A 1 279 ? -12.870 -12.081 38.023 1.00 31.09 279 ASN A C 1
ATOM 2208 O O . ASN A 1 279 ? -11.689 -12.020 37.740 1.00 31.09 279 ASN A O 1
ATOM 2212 N N . TYR A 1 280 ? -13.434 -11.408 39.027 1.00 32.00 280 TYR A N 1
ATOM 2213 C CA . TYR A 1 280 ? -12.783 -11.040 40.294 1.00 32.00 280 TYR A CA 1
ATOM 2214 C C . TYR A 1 280 ? -13.883 -10.516 41.235 1.00 32.00 280 TYR A C 1
ATOM 2216 O O . TYR A 1 280 ? -14.099 -9.310 41.362 1.00 32.00 280 TYR A O 1
ATOM 2224 N N . LEU A 1 281 ? -14.629 -11.457 41.819 1.00 32.72 281 LEU A N 1
ATOM 2225 C CA . LEU A 1 281 ? -15.129 -11.361 43.191 1.00 32.72 281 LEU A CA 1
ATOM 2226 C C . LEU A 1 281 ? -14.299 -12.338 44.024 1.00 32.72 281 LEU A C 1
ATOM 2228 O O . LEU A 1 281 ? -14.003 -13.427 43.478 1.00 32.72 281 LEU A O 1
#

InterPro domains:
  IPR008930 Terpenoid cyclases/protein prenyltransferase alpha-alpha toroid [SSF48239] (1-140)
  IPR009048 Alpha-macroglobulin, receptor-binding [PF07677] (195-243)
  IPR011626 Alpha-macroglobulin-like, TED domain [PF07678] (1-145)
  IPR036595 Alpha-macroglobulin, receptor-binding domain superfamily [G3DSA:2.60.40.690] (169-268)
  IPR036595 Alpha-macroglobulin, receptor-binding domain superfamily [SSF49410] (160-247)
  IPR050473 Alpha-2-macroglobulin/Complement system [PTHR11412] (1-142)